Protein AF-A0A519V8E0-F1 (afdb_monomer_lite)

Sequence (213 aa):
MKLPAIKGFNEEAFNKYLKNTGLLMLGRVGSLAIKMFVSINAGLGLDQFIVKELHQNPTNRDKILGTAFLLKVMAGLACIPTIFIAWQIYPLSDISYQIIFILSFTGLFQSLTVVDAYFQSEVKSKYIMQVQIIGNLISAAVKFTLILTNSPLLYFVISYIFDIFLLSIGYFGIYQRKGRSIFNWGFDGKLAKKLLHYSWPLIISGIMVSVYM

Structure (mmCIF, N/CA/C/O backbone):
data_AF-A0A519V8E0-F1
#
_entry.id   AF-A0A519V8E0-F1
#
loop_
_atom_site.group_PDB
_atom_site.id
_atom_site.type_symbol
_atom_site.label_atom_id
_atom_site.label_alt_id
_atom_site.label_comp_id
_atom_site.label_asym_id
_atom_site.label_entity_id
_atom_site.label_seq_id
_atom_site.pdbx_PDB_ins_code
_atom_site.Cartn_x
_atom_site.Cartn_y
_atom_site.Cartn_z
_atom_site.occupancy
_atom_site.B_iso_or_equiv
_atom_site.auth_seq_id
_atom_site.auth_comp_id
_atom_site.auth_asym_id
_atom_site.auth_atom_id
_atom_site.pdbx_PDB_model_num
ATOM 1 N N . MET A 1 1 ? 46.899 7.917 -16.999 1.00 42.78 1 MET A N 1
ATOM 2 C CA . MET A 1 1 ? 48.072 7.241 -16.399 1.00 42.78 1 MET A CA 1
ATOM 3 C C . MET A 1 1 ? 48.095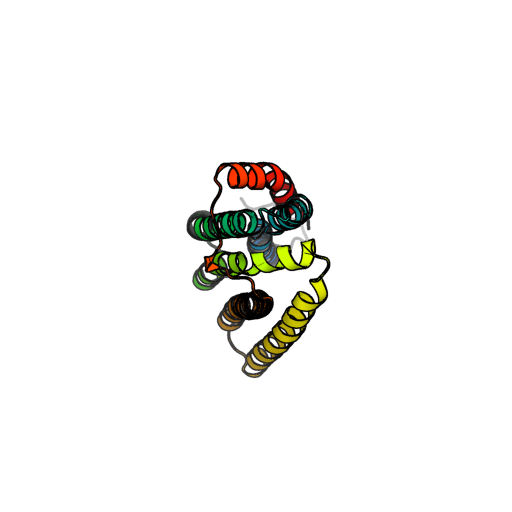 5.810 -16.911 1.00 42.78 1 MET A C 1
ATOM 5 O O . MET A 1 1 ? 47.152 5.085 -16.634 1.00 42.78 1 MET A O 1
ATOM 9 N N . LYS A 1 2 ? 49.091 5.437 -17.728 1.00 42.34 2 LYS A N 1
ATOM 10 C CA . LYS A 1 2 ? 49.249 4.064 -18.236 1.00 42.34 2 LYS A CA 1
ATOM 11 C C . LYS A 1 2 ? 49.768 3.190 -17.090 1.00 42.34 2 LYS A C 1
ATOM 13 O O . LYS A 1 2 ? 50.861 3.448 -16.594 1.00 42.34 2 LYS A O 1
ATOM 18 N N . LEU A 1 3 ? 48.967 2.227 -16.639 1.00 54.88 3 LEU A N 1
ATOM 19 C CA . LEU A 1 3 ? 49.411 1.212 -15.682 1.00 54.88 3 LEU A CA 1
ATOM 20 C C . LEU A 1 3 ? 50.526 0.374 -16.342 1.00 54.88 3 LEU A C 1
ATOM 22 O O . LEU A 1 3 ? 50.423 0.075 -17.534 1.00 54.88 3 LEU A O 1
ATOM 26 N N . PRO A 1 4 ? 51.617 0.047 -15.629 1.00 52.53 4 PRO A N 1
ATOM 27 C CA . PRO A 1 4 ? 52.747 -0.676 -16.206 1.00 52.53 4 PRO A CA 1
ATOM 28 C C . PRO A 1 4 ? 52.314 -2.069 -16.682 1.00 52.53 4 PRO A C 1
ATOM 30 O O . PRO A 1 4 ? 51.490 -2.725 -16.048 1.00 52.53 4 PRO A O 1
ATOM 33 N N . ALA A 1 5 ? 52.867 -2.504 -17.817 1.00 56.22 5 ALA A N 1
ATOM 34 C CA . ALA A 1 5 ? 52.504 -3.736 -18.511 1.00 56.22 5 ALA A CA 1
ATOM 35 C C . ALA A 1 5 ? 52.835 -4.986 -17.675 1.00 56.22 5 ALA A C 1
ATOM 37 O O . ALA A 1 5 ? 53.941 -5.524 -17.730 1.00 56.22 5 ALA A O 1
ATOM 38 N N . ILE A 1 6 ? 51.861 -5.463 -16.901 1.00 61.47 6 ILE A N 1
ATOM 39 C CA . ILE A 1 6 ? 51.927 -6.765 -16.238 1.00 61.47 6 ILE A CA 1
ATOM 40 C C . ILE A 1 6 ? 51.760 -7.833 -17.325 1.00 61.47 6 ILE A C 1
ATOM 42 O O . ILE A 1 6 ? 50.740 -7.893 -18.013 1.00 61.47 6 ILE A O 1
ATOM 46 N N . LYS A 1 7 ? 52.778 -8.678 -17.507 1.00 53.47 7 LYS A N 1
ATOM 47 C CA . LYS A 1 7 ? 52.780 -9.757 -18.503 1.00 53.47 7 LYS A CA 1
ATOM 48 C C . LYS A 1 7 ? 51.643 -10.741 -18.179 1.00 53.47 7 LYS A C 1
ATOM 50 O O . LYS A 1 7 ? 51.697 -11.419 -17.160 1.00 53.47 7 LYS A O 1
ATOM 55 N N . GLY A 1 8 ? 50.606 -10.778 -19.022 1.00 62.62 8 GLY A N 1
ATOM 56 C CA . GLY A 1 8 ? 49.384 -11.575 -18.817 1.00 62.62 8 GLY A CA 1
ATOM 57 C C . GLY A 1 8 ? 48.127 -10.766 -18.459 1.00 62.62 8 GLY A C 1
ATOM 58 O O . GLY A 1 8 ? 47.037 -11.331 -18.417 1.00 62.62 8 GLY A O 1
ATOM 59 N N . PHE A 1 9 ? 48.242 -9.451 -18.246 1.00 58.12 9 PHE A N 1
ATOM 60 C CA . PHE A 1 9 ? 47.090 -8.575 -18.047 1.00 58.12 9 PHE A CA 1
ATOM 61 C C . PHE A 1 9 ? 46.433 -8.254 -19.393 1.00 58.12 9 PHE A C 1
ATOM 63 O O . PHE A 1 9 ? 46.951 -7.466 -20.183 1.00 58.12 9 PHE A O 1
ATOM 70 N N . ASN A 1 10 ? 45.296 -8.896 -19.667 1.00 70.62 10 ASN A N 1
ATOM 71 C CA . ASN A 1 10 ? 44.487 -8.589 -20.839 1.00 70.62 10 ASN A CA 1
ATOM 72 C C . ASN A 1 10 ? 43.543 -7.420 -20.514 1.00 70.62 10 ASN A C 1
ATOM 74 O O . ASN A 1 10 ? 42.520 -7.590 -19.846 1.00 70.62 10 ASN A O 1
ATOM 78 N N . GLU A 1 11 ? 43.908 -6.231 -20.984 1.00 66.31 11 GLU A N 1
ATOM 79 C CA . GLU A 1 11 ? 43.184 -4.976 -20.760 1.00 66.31 11 GLU A CA 1
ATOM 80 C C . GLU A 1 11 ? 41.746 -5.027 -21.317 1.00 66.31 11 GLU A C 1
ATOM 82 O O . GLU A 1 11 ? 40.827 -4.472 -20.714 1.00 66.31 11 GLU A O 1
ATOM 87 N N . GLU A 1 12 ? 41.502 -5.787 -22.394 1.00 68.62 12 GLU A N 1
ATOM 88 C CA . GLU A 1 12 ? 40.150 -6.045 -22.910 1.00 68.62 12 GLU A CA 1
ATOM 89 C C . GLU A 1 12 ? 39.331 -6.937 -21.977 1.00 68.62 12 GLU A C 1
ATOM 91 O O . GLU A 1 12 ? 38.145 -6.684 -21.772 1.00 68.62 12 GLU A O 1
ATOM 96 N N . ALA A 1 13 ? 39.943 -7.963 -21.379 1.00 64.38 13 ALA A N 1
ATOM 97 C CA . ALA A 1 13 ? 39.265 -8.823 -20.411 1.00 64.38 13 ALA A CA 1
ATOM 98 C C . ALA A 1 13 ? 38.940 -8.054 -19.125 1.00 64.38 13 ALA A C 1
ATOM 100 O O . ALA A 1 13 ? 37.847 -8.214 -18.588 1.00 64.38 13 ALA A O 1
ATOM 101 N N . PHE A 1 14 ? 39.836 -7.172 -18.674 1.00 66.94 14 PHE A N 1
ATOM 102 C CA . PHE A 1 14 ? 39.604 -6.285 -17.536 1.00 66.94 14 PHE A CA 1
ATOM 103 C C . PHE A 1 14 ? 38.501 -5.260 -17.821 1.00 66.94 14 PHE A C 1
ATOM 105 O O . PHE A 1 14 ? 37.598 -5.104 -17.005 1.00 66.94 14 PHE A O 1
ATOM 112 N N . ASN A 1 15 ? 38.494 -4.632 -19.000 1.00 66.44 15 ASN A N 1
ATOM 113 C CA . ASN A 1 15 ? 37.419 -3.726 -19.408 1.00 66.44 15 ASN A CA 1
ATOM 114 C C . ASN A 1 15 ? 36.084 -4.456 -19.606 1.00 66.44 15 ASN A C 1
ATOM 116 O O . ASN A 1 15 ? 35.043 -3.939 -19.212 1.00 66.44 15 ASN A O 1
ATOM 120 N N . LYS A 1 16 ? 36.084 -5.679 -20.148 1.00 65.81 16 LYS A N 1
ATOM 121 C CA . LYS A 1 16 ? 34.891 -6.535 -20.251 1.00 65.81 16 LYS A CA 1
ATOM 122 C C . LYS A 1 16 ? 34.392 -6.968 -18.872 1.00 65.81 16 LYS A C 1
ATOM 124 O O . LYS A 1 16 ? 33.185 -6.986 -18.647 1.00 65.81 16 LYS A O 1
ATOM 129 N N . TYR A 1 17 ? 35.301 -7.256 -17.942 1.00 58.91 17 TYR A N 1
ATOM 130 C CA . TYR A 1 17 ? 34.979 -7.567 -16.553 1.00 58.91 17 TYR A CA 1
ATOM 131 C C . TYR A 1 17 ? 34.435 -6.339 -15.821 1.00 58.91 17 TYR A C 1
ATOM 133 O O . TYR A 1 17 ? 33.403 -6.457 -15.178 1.00 58.91 17 TYR A O 1
ATOM 141 N N . LEU A 1 18 ? 35.031 -5.153 -15.971 1.00 61.97 18 LEU A N 1
ATOM 142 C CA . LEU A 1 18 ? 34.515 -3.895 -15.420 1.00 61.97 18 LEU A CA 1
ATOM 143 C C . LEU A 1 18 ? 33.174 -3.496 -16.039 1.00 61.97 18 LEU A C 1
ATOM 145 O O . LEU A 1 18 ? 32.303 -3.024 -15.321 1.00 61.97 18 LEU A O 1
ATOM 149 N N . LYS A 1 19 ? 32.967 -3.729 -17.337 1.00 60.78 19 LYS A N 1
ATOM 150 C CA . LYS A 1 19 ? 31.701 -3.456 -18.027 1.00 60.78 19 LYS A CA 1
ATOM 151 C C . LYS A 1 19 ? 30.594 -4.408 -17.572 1.00 60.78 19 LYS A C 1
ATOM 153 O O . LYS A 1 19 ? 29.510 -3.951 -17.235 1.00 60.78 19 LYS A O 1
ATOM 158 N N . ASN A 1 20 ? 30.872 -5.710 -17.479 1.00 58.81 20 ASN A N 1
ATOM 159 C CA . ASN A 1 20 ? 29.906 -6.698 -16.985 1.00 58.81 20 ASN A CA 1
ATOM 160 C C . ASN A 1 20 ? 29.680 -6.592 -15.471 1.00 58.81 20 ASN A C 1
ATOM 162 O O . ASN A 1 20 ? 28.559 -6.773 -15.013 1.00 58.81 20 ASN A O 1
ATOM 166 N N . THR A 1 21 ? 30.714 -6.263 -14.694 1.00 53.53 21 THR A N 1
ATOM 167 C CA . THR A 1 21 ? 30.612 -6.007 -13.248 1.00 53.53 21 THR A CA 1
ATOM 168 C C . THR A 1 21 ? 29.906 -4.682 -12.985 1.00 53.53 21 THR A C 1
ATOM 170 O O . THR A 1 21 ? 29.121 -4.603 -12.053 1.00 53.53 21 THR A O 1
ATOM 173 N N . GLY A 1 22 ? 30.104 -3.668 -13.829 1.00 52.91 22 GLY A N 1
ATOM 174 C CA . GLY A 1 22 ? 29.366 -2.405 -13.821 1.00 52.91 22 GLY A CA 1
ATOM 175 C C . GLY A 1 22 ? 27.892 -2.596 -14.173 1.00 52.91 22 GLY A C 1
ATOM 176 O O . GLY A 1 22 ? 27.039 -2.041 -13.496 1.00 52.91 22 GLY A O 1
ATOM 177 N N . LEU A 1 23 ? 27.579 -3.465 -15.140 1.00 50.50 23 LEU A N 1
ATOM 178 C CA . LEU A 1 23 ? 26.211 -3.879 -15.470 1.00 50.50 23 LEU A CA 1
ATOM 179 C C . LEU A 1 23 ? 25.571 -4.717 -14.343 1.00 50.50 23 LEU A C 1
ATOM 181 O O . LEU A 1 23 ? 24.398 -4.549 -14.033 1.00 50.50 23 LEU A O 1
ATOM 185 N N . LEU A 1 24 ? 26.344 -5.577 -13.669 1.00 43.97 24 LEU A N 1
ATOM 186 C CA . LEU A 1 24 ? 25.931 -6.298 -12.455 1.00 43.97 24 LEU A CA 1
ATOM 187 C C . LEU A 1 24 ? 25.718 -5.349 -11.269 1.00 43.97 24 LEU A C 1
ATOM 189 O O . LEU A 1 24 ? 24.785 -5.542 -10.498 1.00 43.97 24 LEU A O 1
ATOM 193 N N . MET A 1 25 ? 26.555 -4.323 -11.121 1.00 48.31 25 MET A N 1
ATOM 194 C CA . MET A 1 25 ? 26.400 -3.252 -10.136 1.00 48.31 25 MET A CA 1
ATOM 195 C C . MET A 1 25 ? 25.182 -2.387 -10.471 1.00 48.31 25 MET A C 1
ATOM 197 O O . MET A 1 25 ? 24.446 -2.051 -9.562 1.00 48.31 25 MET A O 1
ATOM 201 N N . LEU A 1 26 ? 24.896 -2.097 -11.742 1.00 48.78 26 LEU A N 1
ATOM 202 C CA . LEU A 1 26 ? 23.687 -1.398 -12.197 1.00 48.78 26 LEU A CA 1
ATOM 203 C C . LEU A 1 26 ? 22.426 -2.244 -12.008 1.00 48.78 26 LEU A C 1
ATOM 205 O O . LEU A 1 26 ? 21.417 -1.726 -11.549 1.00 48.78 26 LEU A O 1
ATOM 209 N N . GLY A 1 27 ? 22.490 -3.554 -12.249 1.00 49.81 27 GLY A N 1
ATOM 210 C CA . GLY A 1 27 ? 21.433 -4.498 -11.883 1.00 49.81 27 GLY A CA 1
ATOM 211 C C . GLY A 1 27 ? 21.228 -4.569 -10.367 1.00 49.81 27 GLY A C 1
ATOM 212 O O . GLY A 1 27 ? 20.093 -4.595 -9.899 1.00 49.81 27 GLY A O 1
ATOM 213 N N . ARG A 1 28 ? 22.310 -4.503 -9.579 1.00 43.84 28 ARG A N 1
ATOM 214 C CA . ARG A 1 28 ? 22.262 -4.390 -8.112 1.00 43.84 28 ARG A CA 1
ATOM 215 C C . ARG A 1 28 ? 21.729 -3.036 -7.653 1.00 43.84 28 ARG A C 1
ATOM 217 O O . ARG A 1 28 ? 20.958 -3.021 -6.708 1.00 43.84 28 ARG A O 1
ATOM 224 N N . VAL A 1 29 ? 22.045 -1.930 -8.322 1.00 48.06 29 VAL A N 1
ATOM 225 C CA . VAL A 1 29 ? 21.556 -0.576 -8.011 1.00 48.06 29 VAL A CA 1
ATOM 226 C C . VAL A 1 29 ? 20.100 -0.402 -8.443 1.00 48.06 29 VAL A C 1
ATOM 228 O O . VAL A 1 29 ? 19.319 0.173 -7.700 1.00 48.06 29 VAL A O 1
ATOM 231 N N . GLY A 1 30 ? 19.686 -0.977 -9.570 1.00 48.62 30 GLY A N 1
ATOM 232 C CA . GLY A 1 30 ? 18.282 -1.106 -9.962 1.00 48.62 30 GLY A CA 1
ATOM 233 C C . GLY A 1 30 ? 17.514 -1.985 -8.976 1.00 48.62 30 GLY A C 1
ATOM 234 O O . GLY A 1 30 ? 16.421 -1.620 -8.551 1.00 48.62 30 GLY A O 1
ATOM 235 N N . SER A 1 31 ? 18.124 -3.081 -8.507 1.00 49.25 31 SER A N 1
ATOM 236 C CA . SER A 1 31 ? 17.575 -3.872 -7.404 1.00 49.25 31 SER A CA 1
ATOM 237 C C . SER A 1 31 ? 17.554 -3.089 -6.093 1.00 49.25 31 SER A C 1
ATOM 239 O O . SER A 1 31 ? 16.593 -3.232 -5.365 1.00 49.25 31 SER A O 1
ATOM 241 N N . LEU A 1 32 ? 18.525 -2.214 -5.806 1.00 46.47 32 LEU A N 1
ATOM 242 C CA . LEU A 1 32 ? 18.547 -1.343 -4.626 1.00 46.47 32 LEU A CA 1
ATOM 243 C C . LEU A 1 32 ? 17.518 -0.224 -4.734 1.00 46.47 32 LEU A C 1
ATOM 245 O O . LEU A 1 32 ? 16.933 0.118 -3.726 1.00 46.47 32 LEU A O 1
ATOM 249 N N . ALA A 1 33 ? 17.242 0.314 -5.920 1.00 50.62 33 ALA A N 1
ATOM 250 C CA . ALA A 1 33 ? 16.183 1.292 -6.136 1.00 50.62 33 ALA A CA 1
ATOM 251 C C . ALA A 1 33 ? 14.812 0.634 -5.954 1.00 50.62 33 ALA A C 1
ATOM 253 O O . ALA A 1 33 ? 13.969 1.180 -5.255 1.00 50.62 33 ALA A O 1
ATOM 254 N N . ILE A 1 34 ? 14.619 -0.580 -6.482 1.00 51.88 34 ILE A N 1
ATOM 255 C CA . ILE A 1 34 ? 13.417 -1.393 -6.251 1.00 51.88 34 ILE A CA 1
ATOM 256 C C . ILE A 1 34 ? 13.317 -1.818 -4.776 1.00 51.88 34 ILE A C 1
ATOM 258 O O . ILE A 1 34 ? 12.241 -1.729 -4.203 1.00 51.88 34 ILE A O 1
ATOM 262 N N . LYS A 1 35 ? 14.414 -2.224 -4.125 1.00 48.84 35 LYS A N 1
ATOM 263 C CA . LYS A 1 35 ? 14.470 -2.618 -2.704 1.00 48.84 35 LYS A CA 1
ATOM 264 C C . LYS A 1 35 ? 14.270 -1.420 -1.775 1.00 48.84 35 LYS A C 1
ATOM 266 O O . LYS A 1 35 ? 13.522 -1.527 -0.814 1.00 48.84 35 LYS A O 1
ATOM 271 N N . MET A 1 36 ? 14.853 -0.262 -2.080 1.00 50.19 36 MET A N 1
ATOM 272 C CA . MET A 1 36 ? 14.588 1.006 -1.398 1.00 50.19 36 MET A CA 1
ATOM 273 C C . MET A 1 36 ? 13.130 1.386 -1.578 1.00 50.19 36 MET A C 1
ATOM 275 O O . MET A 1 36 ? 12.484 1.741 -0.604 1.00 50.19 36 MET A O 1
ATOM 279 N N . PHE A 1 37 ? 12.579 1.217 -2.776 1.00 53.31 37 PHE A N 1
ATOM 280 C CA . PHE A 1 37 ? 11.174 1.456 -3.055 1.00 53.31 37 PHE A CA 1
ATOM 281 C C . PHE A 1 37 ? 10.250 0.474 -2.306 1.00 53.31 37 PHE A C 1
ATOM 283 O O . PHE A 1 37 ? 9.250 0.904 -1.743 1.00 53.31 37 PHE A O 1
ATOM 290 N N . VAL A 1 38 ? 10.609 -0.808 -2.179 1.00 50.81 38 VAL A N 1
ATOM 291 C CA . VAL A 1 38 ? 9.927 -1.804 -1.324 1.00 50.81 38 VAL A CA 1
ATOM 292 C C . VAL A 1 38 ? 10.055 -1.450 0.166 1.00 50.81 38 VAL A C 1
ATOM 294 O O . VAL A 1 38 ? 9.089 -1.589 0.909 1.00 50.81 38 VAL A O 1
ATOM 297 N N . SER A 1 39 ? 11.203 -0.924 0.603 1.00 45.69 39 SER A N 1
ATOM 298 C CA . SER A 1 39 ? 11.446 -0.513 1.993 1.00 45.69 39 SER A CA 1
ATOM 299 C C . SER A 1 39 ? 10.846 0.852 2.354 1.00 45.69 39 SER A C 1
ATOM 301 O O . SER A 1 39 ? 10.577 1.114 3.516 1.00 45.69 39 SER A O 1
ATOM 303 N N . ILE A 1 40 ? 10.603 1.728 1.377 1.00 49.09 40 ILE A N 1
ATOM 304 C CA . ILE A 1 40 ? 9.881 2.996 1.554 1.00 49.09 40 ILE A CA 1
ATOM 305 C C . ILE A 1 40 ? 8.370 2.733 1.493 1.00 49.09 40 ILE A C 1
ATOM 307 O O . ILE A 1 40 ? 7.615 3.300 2.279 1.00 49.09 40 ILE A O 1
ATOM 311 N N . ASN A 1 41 ? 7.938 1.746 0.697 1.00 50.47 41 ASN A N 1
ATOM 312 C CA . ASN A 1 41 ? 6.652 1.058 0.853 1.00 50.47 41 ASN A CA 1
ATOM 313 C C . ASN A 1 41 ? 6.606 0.170 2.120 1.00 50.47 41 ASN A C 1
ATOM 315 O O . ASN A 1 41 ? 5.805 -0.766 2.179 1.00 50.47 41 ASN A O 1
ATOM 319 N N . ALA A 1 42 ? 7.409 0.467 3.158 1.00 47.62 42 ALA A N 1
ATOM 320 C CA . ALA A 1 42 ? 7.296 -0.088 4.506 1.00 47.62 42 ALA A CA 1
ATOM 321 C C . ALA A 1 42 ? 6.002 0.364 5.202 1.00 47.62 42 ALA A C 1
ATOM 323 O O . ALA A 1 42 ? 5.995 0.914 6.305 1.00 47.62 42 ALA A O 1
ATOM 324 N N . GLY A 1 43 ? 4.880 -0.040 4.613 1.00 53.03 43 GLY A N 1
ATOM 325 C CA . GLY A 1 43 ? 3.737 -0.493 5.378 1.00 53.03 43 GLY A CA 1
ATOM 326 C C . GLY A 1 43 ? 4.146 -1.514 6.442 1.00 53.03 43 GLY A C 1
ATOM 327 O O . GLY A 1 43 ? 3.508 -1.553 7.468 1.00 53.03 43 GLY A O 1
ATOM 328 N N . LEU A 1 44 ? 5.265 -2.240 6.324 1.00 50.34 44 LEU A N 1
ATOM 329 C CA . LEU A 1 44 ? 5.697 -3.225 7.329 1.00 50.34 44 LEU A CA 1
ATOM 330 C C . LEU A 1 44 ? 5.787 -2.688 8.772 1.00 50.34 44 LEU A C 1
ATOM 332 O O . LEU A 1 44 ? 5.359 -3.379 9.694 1.00 50.34 44 LEU A O 1
ATOM 336 N N . GLY A 1 45 ? 6.293 -1.468 8.983 1.00 60.09 45 GLY A N 1
ATOM 337 C CA . GLY A 1 45 ? 6.356 -0.884 10.329 1.00 60.09 45 GLY A CA 1
ATOM 338 C C . GLY A 1 45 ? 5.005 -0.365 10.815 1.00 60.09 45 GLY A C 1
ATOM 339 O O . GLY A 1 45 ? 4.614 -0.594 11.959 1.00 60.09 45 GLY A O 1
ATOM 340 N N . LEU A 1 46 ? 4.276 0.301 9.919 1.00 75.56 46 LEU A N 1
ATOM 341 C CA . LEU A 1 46 ? 2.993 0.914 10.236 1.00 75.56 46 LEU A CA 1
ATOM 342 C C . LEU A 1 46 ? 1.876 -0.131 10.369 1.00 75.56 46 LEU A C 1
ATOM 344 O O . LEU A 1 46 ? 1.084 -0.043 11.293 1.00 75.56 46 LEU A O 1
ATOM 348 N N . ASP A 1 47 ? 1.834 -1.145 9.511 1.00 81.12 47 ASP A N 1
ATOM 349 C CA . ASP A 1 47 ? 0.808 -2.189 9.456 1.00 81.12 47 ASP A CA 1
ATOM 350 C C . ASP A 1 47 ? 0.834 -3.073 10.692 1.00 81.12 47 ASP A C 1
ATOM 352 O O . ASP A 1 47 ? -0.208 -3.259 11.314 1.00 81.12 47 ASP A O 1
ATOM 356 N N . GLN A 1 48 ? 2.007 -3.538 11.132 1.00 82.50 48 GLN A N 1
ATOM 357 C CA . GLN A 1 48 ? 2.105 -4.297 12.384 1.00 82.50 48 GLN A CA 1
ATOM 358 C C . GLN A 1 48 ? 1.636 -3.468 13.584 1.00 82.50 48 GLN A C 1
ATOM 360 O O . GLN A 1 48 ? 0.952 -3.979 14.476 1.00 82.50 48 GLN A O 1
ATOM 365 N N . PHE A 1 49 ? 1.965 -2.174 13.598 1.00 87.50 49 PHE A N 1
ATOM 366 C CA . PHE A 1 49 ? 1.529 -1.289 14.666 1.00 87.50 49 PHE A CA 1
ATOM 367 C C . PHE A 1 49 ? 0.027 -0.974 14.588 1.00 87.50 49 PHE A C 1
ATOM 369 O O . PHE A 1 49 ? -0.636 -0.969 15.621 1.00 87.50 49 PHE A O 1
ATOM 376 N N . ILE A 1 50 ? -0.541 -0.801 13.389 1.00 90.75 50 ILE A N 1
ATOM 377 C CA . ILE A 1 50 ? -1.988 -0.651 13.177 1.00 90.75 50 ILE A CA 1
ATOM 378 C C . ILE A 1 50 ? -2.720 -1.902 13.663 1.00 90.75 50 ILE A C 1
ATOM 380 O O . ILE A 1 50 ? -3.689 -1.770 14.402 1.00 90.75 50 ILE A O 1
ATOM 384 N N . VAL A 1 51 ? -2.255 -3.104 13.302 1.00 91.50 51 VAL A N 1
ATOM 385 C CA . VAL A 1 51 ? -2.844 -4.375 13.760 1.00 91.50 51 VAL A CA 1
ATOM 386 C C . VAL A 1 51 ? -2.871 -4.427 15.286 1.00 91.50 51 VAL A C 1
ATOM 388 O O . VAL A 1 51 ? -3.908 -4.727 15.882 1.00 91.50 51 VAL A O 1
ATOM 391 N N . LYS A 1 52 ? -1.750 -4.080 15.927 1.00 90.06 52 LYS A N 1
ATOM 392 C CA . LYS A 1 52 ? -1.640 -4.029 17.387 1.00 90.06 52 LYS A CA 1
ATOM 393 C C . LYS A 1 52 ? -2.588 -2.996 18.001 1.00 90.06 52 LYS A C 1
ATOM 395 O O . LYS A 1 52 ? -3.284 -3.312 18.961 1.00 90.06 52 LYS A O 1
ATOM 400 N N . GLU A 1 53 ? -2.633 -1.782 17.460 1.00 91.94 53 GLU A N 1
ATOM 401 C CA . GLU A 1 53 ? -3.478 -0.697 17.968 1.00 91.94 53 GLU A CA 1
ATOM 402 C C . GLU A 1 53 ? -4.971 -1.014 17.793 1.00 91.94 53 GLU A C 1
ATOM 404 O O . GLU A 1 53 ? -5.761 -0.751 18.695 1.00 91.94 53 GLU A O 1
ATOM 409 N N . LEU A 1 54 ? -5.358 -1.635 16.674 1.00 93.19 54 LEU A N 1
ATOM 410 C CA . LEU A 1 54 ? -6.723 -2.101 16.422 1.00 93.19 54 LEU A CA 1
ATOM 411 C C . LEU A 1 54 ? -7.144 -3.207 17.389 1.00 93.19 54 LEU A C 1
ATOM 413 O O . LEU A 1 54 ? -8.286 -3.210 17.844 1.00 93.19 54 LEU A O 1
ATOM 417 N N . HIS A 1 55 ? -6.226 -4.117 17.724 1.00 92.12 55 HIS A N 1
ATOM 418 C CA . HIS A 1 55 ? -6.476 -5.165 18.709 1.00 92.12 55 HIS A CA 1
ATOM 419 C C . HIS A 1 55 ? -6.621 -4.597 20.131 1.00 92.12 55 HIS A C 1
ATOM 421 O O . HIS A 1 55 ? -7.487 -5.029 20.885 1.00 92.12 55 HIS A O 1
ATOM 427 N N . GLN A 1 56 ? -5.801 -3.604 20.495 1.00 91.38 56 GLN A N 1
ATOM 428 C CA . GLN A 1 56 ? -5.835 -2.970 21.817 1.00 91.38 56 GLN A CA 1
ATOM 429 C C . GLN A 1 56 ? -7.025 -2.015 21.999 1.00 91.38 56 GLN A C 1
ATOM 431 O O . GLN A 1 56 ? -7.581 -1.937 23.090 1.00 91.38 56 GLN A O 1
ATOM 436 N N . ASN A 1 57 ? -7.418 -1.293 20.945 1.00 91.69 57 ASN A N 1
ATOM 437 C CA . ASN A 1 57 ? -8.434 -0.239 20.990 1.00 91.69 57 ASN A CA 1
ATOM 438 C C . ASN A 1 57 ? -9.514 -0.434 19.903 1.00 91.69 57 ASN A C 1
ATOM 440 O O . ASN A 1 57 ? -9.653 0.410 19.008 1.00 91.69 57 ASN A O 1
ATOM 444 N N . PRO A 1 58 ? -10.334 -1.501 19.980 1.00 88.88 58 PRO A N 1
ATOM 445 C CA . PRO A 1 58 ? -11.304 -1.837 18.934 1.00 88.88 58 PRO A CA 1
ATOM 446 C C . PRO A 1 58 ? -12.409 -0.781 18.757 1.00 88.88 58 PRO A C 1
ATOM 448 O O . PRO A 1 58 ? -12.950 -0.622 17.662 1.00 88.88 58 PRO A O 1
ATOM 451 N N . THR A 1 59 ? -12.728 -0.014 19.806 1.00 89.62 59 THR A N 1
ATOM 452 C CA . THR A 1 59 ? -13.715 1.082 19.765 1.00 89.62 59 THR A CA 1
ATOM 453 C C . THR A 1 59 ? -13.268 2.256 18.893 1.00 89.62 59 THR A C 1
ATOM 455 O O . THR A 1 59 ? -14.104 2.919 18.287 1.00 89.62 59 THR A O 1
ATOM 458 N N . ASN A 1 60 ? -11.957 2.482 18.763 1.00 91.62 60 ASN A N 1
ATOM 459 C CA . ASN A 1 60 ? -11.382 3.579 17.980 1.00 91.62 60 ASN A CA 1
ATOM 460 C C . ASN A 1 60 ? -11.017 3.176 16.542 1.00 91.62 60 ASN A C 1
ATOM 462 O O . ASN A 1 60 ? -10.351 3.947 15.848 1.00 91.62 60 ASN A O 1
ATOM 466 N N . ARG A 1 61 ? -11.457 2.001 16.068 1.00 92.25 61 ARG A N 1
ATOM 467 C CA . ARG A 1 61 ? -11.109 1.439 14.750 1.00 92.25 61 ARG A CA 1
ATOM 468 C C . ARG A 1 61 ? -11.181 2.453 13.612 1.00 92.25 61 ARG A C 1
ATOM 470 O O . ARG A 1 61 ? -10.235 2.555 12.841 1.00 92.25 61 ARG A O 1
ATOM 477 N N . ASP A 1 62 ? -12.290 3.178 13.488 1.00 92.25 62 ASP A N 1
ATOM 478 C CA . ASP A 1 62 ? -12.520 4.054 12.331 1.00 92.25 62 ASP A CA 1
ATOM 479 C C . ASP A 1 62 ? -11.572 5.265 12.336 1.00 92.25 62 ASP A C 1
ATOM 481 O O . ASP A 1 62 ? -11.149 5.729 11.277 1.00 92.25 62 ASP A O 1
ATOM 485 N N . LYS A 1 63 ? -11.148 5.719 13.525 1.00 93.88 63 LYS A N 1
ATOM 486 C CA . LYS A 1 63 ? -10.082 6.720 13.669 1.00 93.88 63 LYS A CA 1
ATOM 487 C C . LYS A 1 63 ? -8.706 6.133 13.373 1.00 93.88 63 LYS A C 1
ATOM 489 O O . LYS A 1 63 ? -7.886 6.798 12.748 1.00 93.88 63 LYS A O 1
ATOM 494 N N . ILE A 1 64 ? -8.446 4.897 13.803 1.00 93.75 64 ILE A N 1
ATOM 495 C CA . ILE A 1 64 ? -7.169 4.214 13.559 1.00 93.75 64 ILE A CA 1
ATOM 496 C C . ILE A 1 64 ? -6.962 3.987 12.061 1.00 93.75 64 ILE A C 1
ATOM 498 O O . ILE A 1 64 ? -5.940 4.405 11.524 1.00 93.75 64 ILE A O 1
ATOM 502 N N . LEU A 1 65 ? -7.948 3.399 11.380 1.00 93.06 65 LEU A N 1
ATOM 503 C CA . LEU A 1 65 ? -7.901 3.138 9.941 1.00 93.06 65 LEU A CA 1
ATOM 504 C C . LEU A 1 65 ? -7.853 4.431 9.125 1.00 93.06 65 LEU A C 1
ATOM 506 O O . LEU A 1 65 ? -7.019 4.535 8.232 1.00 93.06 65 LEU A O 1
ATOM 510 N N . GLY A 1 66 ? -8.672 5.434 9.461 1.00 93.06 66 GLY A N 1
ATOM 511 C CA . GLY A 1 66 ? -8.660 6.728 8.771 1.00 93.06 66 GLY A CA 1
ATOM 512 C C . GLY A 1 66 ? -7.333 7.469 8.907 1.00 93.06 66 GLY A C 1
ATOM 513 O O . GLY A 1 66 ? -6.780 7.968 7.927 1.00 93.06 66 GLY A O 1
ATOM 514 N N . THR A 1 67 ? -6.769 7.481 10.114 1.00 92.69 67 THR A N 1
ATOM 515 C CA . THR A 1 67 ? -5.465 8.105 10.368 1.00 92.69 67 THR A CA 1
ATOM 516 C C . THR A 1 67 ? -4.336 7.352 9.672 1.00 92.69 67 THR A C 1
ATOM 518 O O . THR A 1 67 ? -3.487 7.970 9.033 1.00 92.69 67 THR A O 1
ATOM 521 N N . ALA A 1 68 ? -4.334 6.021 9.752 1.00 91.25 68 ALA A N 1
ATOM 522 C CA . ALA A 1 68 ? -3.373 5.170 9.063 1.00 91.25 68 ALA A CA 1
ATOM 523 C C . ALA A 1 68 ? -3.426 5.344 7.542 1.00 91.25 68 ALA A C 1
ATOM 525 O O . ALA A 1 68 ? -2.385 5.466 6.900 1.00 91.25 68 ALA A O 1
ATOM 526 N N . PHE A 1 69 ? -4.633 5.394 6.980 1.00 92.12 69 PHE A N 1
ATOM 527 C CA . PHE A 1 69 ? -4.858 5.638 5.563 1.00 92.12 69 PHE A CA 1
ATOM 528 C C . PHE A 1 69 ? -4.234 6.964 5.129 1.00 92.12 69 PHE A C 1
ATOM 530 O O . PHE A 1 69 ? -3.413 6.982 4.216 1.00 92.12 69 PHE A O 1
ATOM 537 N N . LEU A 1 70 ? -4.545 8.058 5.833 1.00 91.19 70 LEU A N 1
ATOM 538 C CA . LEU A 1 70 ? -3.990 9.377 5.526 1.00 91.19 70 LEU A CA 1
ATOM 539 C C . LEU A 1 70 ? -2.467 9.416 5.665 1.00 91.19 70 LEU A C 1
ATOM 541 O O . LEU A 1 70 ? -1.797 9.981 4.804 1.00 91.19 70 LEU A O 1
ATOM 545 N N . LEU A 1 71 ? -1.900 8.776 6.691 1.00 89.19 71 LEU A N 1
ATOM 546 C CA . LEU A 1 71 ? -0.447 8.655 6.829 1.00 89.19 71 LEU A CA 1
ATOM 547 C C . LEU A 1 71 ? 0.182 7.917 5.641 1.00 89.19 71 LEU A C 1
ATOM 549 O O . LEU A 1 71 ? 1.190 8.380 5.107 1.00 89.19 71 LEU A O 1
ATOM 553 N N . LYS A 1 72 ? -0.419 6.807 5.195 1.00 87.81 72 LYS A N 1
ATOM 554 C CA . LYS A 1 72 ? 0.056 6.057 4.025 1.00 87.81 72 LYS A CA 1
ATOM 555 C C . LYS A 1 72 ? -0.075 6.860 2.729 1.00 87.81 72 LYS A C 1
ATOM 557 O O . LYS A 1 72 ? 0.844 6.836 1.918 1.00 87.81 72 LYS A O 1
ATOM 562 N N . VAL A 1 73 ? -1.171 7.598 2.543 1.00 89.31 73 VAL A N 1
ATOM 563 C CA . VAL A 1 73 ? -1.369 8.485 1.382 1.00 89.31 73 VAL A CA 1
ATOM 564 C C . VAL A 1 73 ? -0.306 9.581 1.355 1.00 89.31 73 VAL A C 1
ATOM 566 O O . VAL A 1 73 ? 0.329 9.783 0.324 1.00 89.31 73 VAL A O 1
ATOM 569 N N . MET A 1 74 ? -0.065 10.248 2.487 1.00 88.62 74 MET A N 1
ATOM 570 C CA . MET A 1 74 ? 0.966 11.284 2.602 1.00 88.62 74 MET A CA 1
ATOM 571 C C . MET A 1 74 ? 2.365 10.724 2.334 1.00 88.62 74 MET A C 1
ATOM 573 O O . MET A 1 74 ? 3.149 11.362 1.635 1.00 88.62 74 MET A O 1
ATOM 577 N N . ALA A 1 75 ? 2.667 9.520 2.829 1.00 83.31 75 ALA A N 1
ATOM 578 C CA . ALA A 1 75 ? 3.924 8.837 2.538 1.00 83.31 75 ALA A CA 1
ATOM 579 C C . ALA A 1 75 ? 4.066 8.516 1.040 1.00 83.31 75 ALA A C 1
ATOM 581 O O . ALA A 1 75 ? 5.102 8.812 0.449 1.00 83.31 75 ALA A O 1
ATOM 582 N N . GLY A 1 76 ? 3.017 7.985 0.402 1.00 83.38 76 GLY A N 1
ATOM 583 C CA . GLY A 1 76 ? 3.000 7.714 -1.038 1.00 83.38 76 GLY A CA 1
ATOM 584 C C . GLY A 1 76 ? 3.175 8.979 -1.884 1.00 83.38 76 GLY A C 1
ATOM 585 O O . GLY A 1 76 ? 3.964 8.985 -2.824 1.00 83.38 76 GLY A O 1
ATOM 586 N N . LEU A 1 77 ? 2.510 10.078 -1.513 1.00 86.69 77 LEU A N 1
ATOM 587 C CA . LEU A 1 77 ? 2.654 11.385 -2.168 1.00 86.69 77 LEU A CA 1
ATOM 588 C C . LEU A 1 77 ? 4.071 11.941 -2.013 1.00 86.69 77 LEU A C 1
ATOM 590 O O . LEU A 1 77 ? 4.623 12.459 -2.979 1.00 86.69 77 LEU A O 1
ATOM 594 N N . ALA A 1 78 ? 4.673 11.803 -0.828 1.00 84.00 78 ALA A N 1
ATOM 595 C CA . ALA A 1 78 ? 6.042 12.238 -0.570 1.00 84.00 78 ALA A CA 1
ATOM 596 C C . ALA A 1 78 ? 7.083 11.439 -1.375 1.00 84.00 78 ALA A C 1
ATOM 598 O O . ALA A 1 78 ? 8.129 11.984 -1.713 1.00 84.00 78 ALA A O 1
ATOM 599 N N . CYS A 1 79 ? 6.794 10.186 -1.750 1.00 77.50 79 CYS A N 1
ATOM 600 C CA . CYS A 1 79 ? 7.711 9.367 -2.550 1.00 77.50 79 CYS A CA 1
ATOM 601 C C . CYS A 1 79 ? 7.950 9.928 -3.958 1.00 77.50 79 CYS A C 1
ATOM 603 O O . CYS A 1 79 ? 9.063 9.829 -4.473 1.00 77.50 79 CYS A O 1
ATOM 605 N N . ILE A 1 80 ? 6.929 10.520 -4.582 1.00 82.50 80 ILE A N 1
ATOM 606 C CA . ILE A 1 80 ? 6.996 11.018 -5.965 1.00 82.50 80 ILE A CA 1
ATOM 607 C C . ILE A 1 80 ? 8.099 12.085 -6.140 1.00 82.50 80 ILE A C 1
ATOM 609 O O . ILE A 1 80 ? 8.993 11.877 -6.969 1.00 82.50 80 ILE A O 1
ATOM 613 N N . PRO A 1 81 ? 8.119 13.200 -5.375 1.00 83.31 81 PRO A N 1
ATOM 614 C CA . PRO A 1 81 ? 9.176 14.200 -5.499 1.00 83.31 81 PRO A CA 1
ATOM 615 C C . PRO A 1 81 ? 10.544 13.666 -5.059 1.00 83.31 81 PRO A C 1
ATOM 617 O O . PRO A 1 81 ? 11.550 14.022 -5.668 1.00 83.31 81 PRO A O 1
ATOM 620 N N . THR A 1 82 ? 10.610 12.778 -4.060 1.00 75.06 82 THR A N 1
ATOM 621 C CA . THR A 1 82 ? 11.881 12.167 -3.635 1.00 75.06 82 THR A CA 1
ATOM 622 C C . THR A 1 82 ? 12.528 11.373 -4.767 1.00 75.06 82 THR A C 1
ATOM 624 O O . THR A 1 82 ? 13.732 11.485 -4.986 1.00 75.06 82 THR A O 1
ATOM 627 N N . ILE A 1 83 ? 11.736 10.618 -5.528 1.00 74.62 83 ILE A N 1
ATOM 628 C CA . ILE A 1 83 ? 12.217 9.842 -6.675 1.00 74.62 83 ILE A CA 1
ATOM 62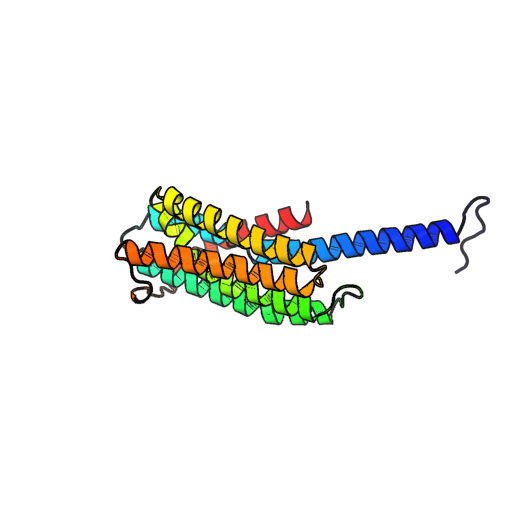9 C C . ILE A 1 83 ? 12.664 10.750 -7.817 1.00 74.62 83 ILE A C 1
ATOM 631 O O . ILE A 1 83 ? 13.685 10.483 -8.449 1.00 74.62 83 ILE A O 1
ATOM 635 N N . PHE A 1 84 ? 11.938 11.842 -8.063 1.00 78.19 84 PHE A N 1
ATOM 636 C CA . PHE A 1 84 ? 12.355 12.832 -9.051 1.00 78.19 84 PHE A CA 1
ATOM 637 C C . PHE A 1 84 ? 13.716 13.447 -8.698 1.00 78.19 84 PHE A C 1
ATOM 639 O O . PHE A 1 84 ? 14.603 13.489 -9.546 1.00 78.19 84 PHE A O 1
ATOM 646 N N . ILE A 1 85 ? 13.912 13.855 -7.440 1.00 76.94 85 ILE A N 1
ATOM 647 C CA . ILE A 1 85 ? 15.192 14.396 -6.959 1.00 76.94 85 ILE A CA 1
ATOM 648 C C . ILE A 1 85 ? 16.300 13.340 -7.064 1.00 76.94 85 ILE A C 1
ATOM 650 O O . ILE A 1 85 ? 17.385 13.641 -7.554 1.00 76.94 85 ILE A O 1
ATOM 654 N N . ALA A 1 86 ? 16.030 12.096 -6.661 1.00 72.12 86 ALA A N 1
ATOM 655 C CA . ALA A 1 86 ? 17.004 11.009 -6.742 1.00 72.12 86 ALA A CA 1
ATOM 656 C C . ALA A 1 86 ? 17.478 10.762 -8.183 1.00 72.12 86 ALA A C 1
ATOM 658 O O . ALA A 1 86 ? 18.673 10.576 -8.414 1.00 72.12 86 ALA A O 1
ATOM 659 N N . TRP A 1 87 ? 16.563 10.826 -9.154 1.00 71.31 87 TRP A N 1
ATOM 660 C CA . TRP A 1 87 ? 16.895 10.672 -10.568 1.00 71.31 87 TRP A CA 1
ATOM 661 C C . TRP A 1 87 ? 17.789 11.801 -11.104 1.00 71.31 87 TRP A C 1
ATOM 663 O O . TRP A 1 87 ? 18.670 11.533 -11.914 1.00 71.31 87 TRP A O 1
ATOM 673 N N . GLN A 1 88 ? 17.617 13.040 -10.628 1.00 73.44 88 GLN A N 1
ATOM 674 C CA . GLN A 1 88 ? 18.478 14.168 -11.021 1.00 73.44 88 GLN A CA 1
ATOM 675 C C . GLN A 1 88 ? 19.924 14.004 -10.531 1.00 73.44 88 GLN A C 1
ATOM 677 O O . GLN A 1 88 ? 20.857 14.420 -11.211 1.0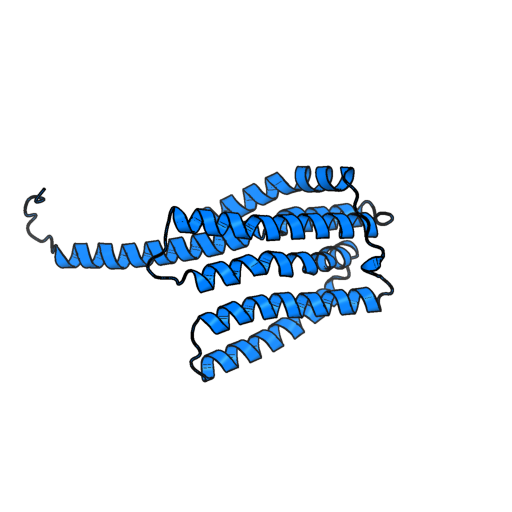0 73.44 88 GLN A O 1
ATOM 682 N N . ILE A 1 89 ? 20.116 13.405 -9.353 1.00 71.94 89 ILE A N 1
ATOM 683 C CA . ILE A 1 89 ? 21.448 13.207 -8.763 1.00 71.94 89 ILE A CA 1
ATOM 684 C C . ILE A 1 89 ? 22.138 11.987 -9.392 1.00 71.94 89 ILE A C 1
ATOM 686 O O . ILE A 1 89 ? 23.333 12.029 -9.678 1.00 71.94 89 ILE A O 1
ATOM 690 N N . TYR A 1 90 ? 21.384 10.909 -9.627 1.00 70.69 90 TYR A N 1
ATOM 691 C CA . TYR A 1 90 ? 21.893 9.647 -10.162 1.00 70.69 90 TYR A CA 1
ATOM 692 C C . TYR A 1 90 ? 21.009 9.135 -11.309 1.00 70.69 90 TYR A C 1
ATOM 694 O O . TYR A 1 90 ? 20.188 8.233 -11.105 1.00 70.69 90 TYR A O 1
ATOM 702 N N . PRO A 1 91 ? 21.164 9.679 -12.529 1.00 66.38 91 PRO A N 1
ATOM 703 C CA . PRO A 1 91 ? 20.426 9.186 -13.680 1.00 66.38 91 PRO A CA 1
ATOM 704 C C . PRO A 1 91 ? 20.896 7.771 -14.033 1.00 66.38 91 PRO A C 1
ATOM 706 O O . PRO A 1 91 ? 22.078 7.516 -14.264 1.00 66.38 91 PRO A O 1
ATOM 709 N N . LEU A 1 92 ? 19.950 6.835 -14.078 1.00 65.50 92 LEU A N 1
ATOM 710 C CA . LEU A 1 92 ? 20.195 5.461 -14.511 1.00 65.50 92 LEU A CA 1
ATOM 711 C C . LEU A 1 92 ? 20.236 5.422 -16.045 1.00 65.50 92 LEU A C 1
ATOM 713 O O . LEU A 1 92 ? 19.267 5.814 -16.691 1.00 65.50 92 LEU A O 1
ATOM 717 N N . SER A 1 93 ? 21.338 4.941 -16.628 1.00 62.03 93 SER A N 1
ATOM 718 C CA . SER A 1 93 ? 21.515 4.855 -18.089 1.00 62.03 93 SER A CA 1
ATOM 719 C C . SER A 1 93 ? 20.629 3.799 -18.752 1.00 62.03 93 SER A C 1
ATOM 721 O O . SER A 1 93 ? 20.257 3.949 -19.912 1.00 62.03 93 SER A O 1
ATOM 723 N N . ASP A 1 94 ? 20.284 2.744 -18.012 1.00 65.69 94 ASP A N 1
ATOM 724 C CA . ASP A 1 94 ? 19.703 1.521 -18.581 1.00 65.69 94 ASP A CA 1
ATOM 725 C C . ASP A 1 94 ? 18.180 1.424 -18.381 1.00 65.69 94 ASP A C 1
ATOM 727 O O . ASP A 1 94 ? 17.518 0.588 -18.995 1.00 65.69 94 ASP A O 1
ATOM 731 N N . ILE A 1 95 ? 17.604 2.270 -17.518 1.00 67.81 95 ILE A N 1
ATOM 732 C CA . ILE A 1 95 ? 16.179 2.245 -17.166 1.00 67.81 95 ILE A CA 1
ATOM 733 C C . ILE A 1 95 ? 15.555 3.594 -17.511 1.00 67.81 95 ILE A C 1
ATOM 735 O O . ILE A 1 95 ? 15.971 4.636 -17.009 1.00 67.81 95 ILE A O 1
ATOM 739 N N . SER A 1 96 ? 14.503 3.565 -18.332 1.00 75.75 96 SER A N 1
ATOM 740 C CA . SER A 1 96 ? 13.740 4.766 -18.673 1.00 75.75 96 SER A CA 1
ATOM 741 C C . SER A 1 96 ? 13.111 5.393 -17.427 1.00 75.75 96 SER A C 1
ATOM 743 O O . SER A 1 96 ? 12.447 4.710 -16.642 1.00 75.75 96 SER A O 1
ATOM 745 N N . TYR A 1 97 ? 13.239 6.716 -17.294 1.00 77.69 97 TYR A N 1
ATOM 746 C CA . TYR A 1 97 ? 12.589 7.499 -16.239 1.00 77.69 97 TYR A CA 1
ATOM 747 C C . TYR A 1 97 ? 11.076 7.233 -16.156 1.00 77.69 97 TYR A C 1
ATOM 749 O O . TYR A 1 97 ? 10.514 7.216 -15.064 1.00 77.69 97 TYR A O 1
ATOM 757 N N . GLN A 1 98 ? 10.422 6.933 -17.286 1.00 78.38 98 GLN A N 1
ATOM 758 C CA . GLN A 1 98 ? 8.994 6.600 -17.333 1.00 78.38 98 GLN A CA 1
ATOM 759 C C . GLN A 1 98 ? 8.632 5.410 -16.432 1.00 78.38 98 GLN A C 1
ATOM 761 O O . GLN A 1 98 ? 7.606 5.443 -15.759 1.00 78.38 98 GLN A O 1
ATOM 766 N N . ILE A 1 99 ? 9.482 4.379 -16.374 1.00 74.56 99 ILE A N 1
ATOM 767 C CA . ILE A 1 99 ? 9.257 3.194 -15.532 1.00 74.56 99 ILE A CA 1
ATOM 768 C C . ILE A 1 99 ? 9.318 3.576 -14.052 1.00 74.56 99 ILE A C 1
ATOM 770 O O . ILE A 1 99 ? 8.452 3.194 -13.268 1.00 74.56 99 ILE A O 1
ATOM 774 N N . ILE A 1 100 ? 10.328 4.362 -13.685 1.00 75.94 100 ILE A N 1
ATOM 775 C CA . ILE A 1 100 ? 10.561 4.808 -12.310 1.00 75.94 100 ILE A CA 1
ATOM 776 C C . ILE A 1 100 ? 9.422 5.727 -11.847 1.00 75.94 100 ILE A C 1
ATOM 778 O O . ILE A 1 100 ? 8.908 5.588 -10.736 1.00 75.94 100 ILE A O 1
ATOM 782 N N . PHE A 1 101 ? 8.981 6.627 -12.726 1.00 81.25 101 PHE A N 1
ATOM 783 C CA . PHE A 1 101 ? 7.858 7.516 -12.474 1.00 81.25 101 PHE A CA 1
ATOM 784 C C . PHE A 1 101 ? 6.559 6.737 -12.253 1.00 81.25 101 PHE A C 1
ATOM 786 O O . PHE A 1 101 ? 5.884 6.972 -11.257 1.00 81.25 101 PHE A O 1
ATOM 793 N N . ILE A 1 102 ? 6.234 5.761 -13.107 1.00 81.88 102 ILE A N 1
ATOM 794 C CA . ILE A 1 102 ? 5.039 4.918 -12.933 1.00 81.88 102 ILE A CA 1
ATOM 795 C C . ILE A 1 102 ? 5.104 4.152 -11.611 1.00 81.88 102 ILE A C 1
ATOM 797 O O . ILE A 1 102 ? 4.132 4.155 -10.855 1.00 81.88 102 ILE A O 1
ATOM 801 N N . LEU A 1 103 ? 6.253 3.550 -11.288 1.00 76.31 103 LEU A N 1
ATOM 802 C CA . LEU A 1 103 ? 6.420 2.837 -10.024 1.00 76.31 103 LEU A CA 1
ATOM 803 C C . LEU A 1 103 ? 6.161 3.743 -8.823 1.00 76.31 103 LEU A C 1
ATOM 805 O O . LEU A 1 103 ? 5.506 3.286 -7.894 1.00 76.31 103 LEU A O 1
ATOM 809 N N . SER A 1 104 ? 6.553 5.020 -8.857 1.00 77.88 104 SER A N 1
ATOM 810 C CA . SER A 1 104 ? 6.316 5.955 -7.746 1.00 77.88 104 SER A CA 1
ATOM 811 C C . SER A 1 104 ? 4.843 6.072 -7.323 1.00 77.88 104 SER A C 1
ATOM 813 O O . SER A 1 104 ? 4.561 6.227 -6.135 1.00 77.88 104 SER A O 1
ATOM 815 N N . PHE A 1 105 ? 3.897 5.892 -8.252 1.00 82.19 105 PHE A N 1
ATOM 816 C CA . PHE A 1 105 ? 2.460 5.929 -7.955 1.00 82.19 105 PHE A CA 1
ATOM 817 C C . PHE A 1 105 ? 1.954 4.706 -7.192 1.00 82.19 105 PHE A C 1
ATOM 819 O O . PHE A 1 105 ? 0.907 4.783 -6.551 1.00 82.19 105 PHE A O 1
ATOM 826 N N . THR A 1 106 ? 2.668 3.579 -7.226 1.00 80.06 106 THR A N 1
ATOM 827 C CA . THR A 1 106 ? 2.239 2.354 -6.529 1.00 80.06 106 THR A CA 1
ATOM 828 C C . THR A 1 106 ? 2.025 2.588 -5.032 1.00 80.06 106 THR A C 1
ATOM 830 O O . THR A 1 106 ? 1.074 2.046 -4.480 1.00 80.06 106 THR A O 1
ATOM 833 N N . GLY A 1 107 ? 2.821 3.455 -4.391 1.00 78.31 107 GLY A N 1
ATOM 834 C CA . GLY A 1 107 ? 2.677 3.777 -2.968 1.00 78.31 107 GLY A CA 1
ATOM 835 C C . GLY A 1 107 ? 1.334 4.428 -2.624 1.00 78.31 107 GLY A C 1
ATOM 836 O O . GLY A 1 107 ? 0.788 4.195 -1.545 1.00 78.31 107 GLY A O 1
ATOM 837 N N . LEU A 1 108 ? 0.740 5.174 -3.561 1.00 83.31 108 LEU A N 1
ATOM 838 C CA . LEU A 1 108 ? -0.602 5.734 -3.388 1.00 83.31 108 LEU A CA 1
ATOM 839 C C . LEU A 1 108 ? -1.663 4.642 -3.394 1.00 83.31 108 LEU A C 1
ATOM 841 O O . LEU A 1 108 ? -2.520 4.622 -2.515 1.00 83.31 108 LEU A O 1
ATOM 845 N N . PHE A 1 109 ? -1.582 3.698 -4.328 1.00 81.81 109 PHE A N 1
ATOM 846 C CA . PHE A 1 109 ? -2.500 2.560 -4.353 1.00 81.81 109 PHE A CA 1
ATOM 847 C C . PHE A 1 109 ? -2.276 1.629 -3.159 1.00 81.81 109 PHE A C 1
ATOM 849 O O . PHE A 1 109 ? -3.236 1.119 -2.592 1.00 81.81 109 PHE A O 1
ATOM 856 N N . GLN A 1 110 ? -1.034 1.484 -2.697 1.00 83.50 110 GLN A N 1
ATOM 857 C CA . GLN A 1 110 ? -0.700 0.683 -1.522 1.00 83.50 110 GLN A CA 1
ATOM 858 C C . GLN A 1 110 ? -1.348 1.237 -0.245 1.00 83.50 110 GLN A C 1
ATOM 860 O O . GLN A 1 110 ? -1.644 0.477 0.673 1.00 83.50 110 GLN A O 1
ATOM 865 N N . SER A 1 111 ? -1.626 2.542 -0.170 1.00 85.06 111 SER A N 1
ATOM 866 C CA . SER A 1 111 ? -2.337 3.118 0.979 1.00 85.06 111 SER A CA 1
ATOM 867 C C . SER A 1 111 ? -3.723 2.503 1.202 1.00 85.06 111 SER A C 1
ATOM 869 O O . SER A 1 111 ? -4.158 2.342 2.343 1.00 85.06 111 SER A O 1
ATOM 871 N N . LEU A 1 112 ? -4.382 2.073 0.123 1.00 85.00 112 LEU A N 1
ATOM 872 C CA . LEU A 1 112 ? -5.719 1.487 0.140 1.00 85.00 112 LEU A CA 1
ATOM 873 C C . LEU A 1 112 ? -5.742 0.090 0.775 1.00 85.00 112 LEU A C 1
ATOM 875 O O . LEU A 1 112 ? -6.782 -0.355 1.260 1.00 85.00 112 LEU A O 1
ATOM 879 N N . THR A 1 113 ? -4.592 -0.581 0.862 1.00 87.44 113 THR A N 1
ATOM 880 C CA . THR A 1 113 ? -4.486 -1.898 1.499 1.00 87.44 113 THR A CA 1
ATOM 881 C C . THR A 1 113 ? -4.513 -1.833 3.028 1.00 87.44 113 THR A C 1
ATOM 883 O O . THR A 1 113 ? -4.489 -2.871 3.675 1.00 87.44 113 THR A O 1
ATOM 886 N N . VAL A 1 114 ? -4.646 -0.644 3.638 1.00 89.94 114 VAL A N 1
ATOM 887 C CA . VAL A 1 114 ? -4.755 -0.443 5.103 1.00 89.94 114 VAL A CA 1
ATOM 888 C C . VAL A 1 114 ? -5.855 -1.281 5.766 1.00 89.94 114 VAL A C 1
ATOM 890 O O . VAL A 1 114 ? -5.752 -1.652 6.932 1.00 89.94 114 VAL A O 1
ATOM 893 N N . VAL A 1 115 ? -6.900 -1.614 5.010 1.00 91.19 115 VAL A N 1
ATOM 894 C CA . VAL A 1 115 ? -8.000 -2.479 5.448 1.00 91.19 115 VAL A CA 1
ATOM 895 C C . VAL A 1 115 ? -7.506 -3.879 5.821 1.00 91.19 115 VAL A C 1
ATOM 897 O O . VAL A 1 115 ? -8.141 -4.554 6.632 1.00 91.19 115 VAL A O 1
ATOM 900 N N . ASP A 1 116 ? -6.365 -4.306 5.277 1.00 91.00 116 ASP A N 1
ATOM 901 C CA . ASP A 1 116 ? -5.767 -5.599 5.577 1.00 91.00 116 ASP A CA 1
ATOM 902 C C . ASP A 1 116 ? -5.531 -5.759 7.090 1.00 91.00 116 ASP A C 1
ATOM 904 O O . ASP A 1 116 ? -6.015 -6.698 7.734 1.00 91.00 116 ASP A O 1
ATOM 908 N N . ALA A 1 117 ? -4.935 -4.724 7.688 1.00 90.12 117 ALA A N 1
ATOM 909 C CA . ALA A 1 117 ? -4.632 -4.660 9.111 1.00 90.12 117 ALA A CA 1
ATOM 910 C C . ALA A 1 117 ? -5.871 -4.862 10.004 1.00 90.12 117 ALA A C 1
ATOM 912 O O . ALA A 1 117 ? -5.765 -5.439 11.086 1.00 90.12 117 ALA A O 1
ATOM 913 N N . TYR A 1 118 ? -7.062 -4.457 9.546 1.00 92.62 118 TYR A N 1
ATOM 914 C CA . TYR A 1 118 ? -8.309 -4.685 10.279 1.00 92.62 118 TYR A CA 1
ATOM 915 C C . TYR A 1 118 ? -8.705 -6.158 10.354 1.00 92.62 118 TYR A C 1
ATOM 917 O O . TYR A 1 118 ? -9.079 -6.650 11.420 1.00 92.62 118 TYR A O 1
ATOM 925 N N . PHE A 1 119 ? -8.647 -6.894 9.245 1.00 91.94 119 PHE A N 1
ATOM 926 C CA . PHE A 1 119 ? -8.994 -8.313 9.317 1.00 91.94 119 PHE A CA 1
ATOM 927 C C . PHE A 1 119 ? -7.903 -9.116 10.023 1.00 91.94 119 PHE A C 1
ATOM 929 O O . PHE A 1 119 ? -8.235 -10.106 10.676 1.00 91.94 119 PHE A O 1
ATOM 936 N N . GLN A 1 120 ? -6.641 -8.685 9.949 1.00 91.19 120 GLN A N 1
ATOM 937 C CA . GLN A 1 120 ? -5.557 -9.276 10.732 1.00 91.19 120 GLN A CA 1
ATOM 938 C C . GLN A 1 120 ? -5.767 -9.084 12.242 1.00 91.19 120 GLN A C 1
ATOM 940 O O . GLN A 1 120 ? -5.676 -10.060 12.986 1.00 91.19 120 GLN A O 1
ATOM 945 N N . SER A 1 121 ? -6.136 -7.882 12.707 1.00 92.12 121 SER A N 1
ATOM 946 C CA . SER A 1 121 ? -6.374 -7.616 14.140 1.00 92.12 121 SER A CA 1
ATOM 947 C C . SER A 1 121 ? -7.550 -8.404 14.725 1.00 92.12 121 SER A C 1
ATOM 949 O O . SER A 1 121 ? -7.603 -8.662 15.926 1.00 92.12 121 SER A O 1
ATOM 951 N N . GLU A 1 122 ? -8.494 -8.792 13.868 1.00 90.88 122 GLU A N 1
ATOM 952 C CA . GLU A 1 122 ? -9.687 -9.573 14.205 1.00 90.88 122 GLU A CA 1
ATOM 953 C C . GLU A 1 122 ? -9.500 -11.090 14.024 1.00 90.88 122 GLU A C 1
ATOM 955 O O . GLU A 1 122 ? -10.472 -11.839 14.132 1.00 90.88 122 GLU A O 1
ATOM 960 N N . VAL A 1 123 ? -8.288 -11.560 13.693 1.00 89.88 123 VAL A N 1
ATOM 961 C CA . VAL A 1 123 ? -7.988 -12.981 13.403 1.00 89.88 123 VAL A CA 1
ATOM 962 C C . VAL A 1 123 ? -8.868 -13.534 12.262 1.00 89.88 123 VAL A C 1
ATOM 964 O O . VAL A 1 123 ? -9.223 -14.709 12.183 1.00 89.88 123 VAL A O 1
ATOM 967 N N . LYS A 1 124 ? -9.250 -12.655 11.330 1.00 91.31 124 LYS A N 1
ATOM 968 C CA . LYS A 1 124 ? -10.123 -12.928 10.179 1.00 91.31 124 LYS A CA 1
ATOM 969 C C . LYS A 1 124 ? -9.347 -12.907 8.857 1.00 91.31 124 LYS A C 1
ATOM 971 O O . LYS A 1 124 ? -9.947 -12.709 7.798 1.00 91.31 124 LYS A O 1
ATOM 976 N N . SER A 1 125 ? -8.043 -13.193 8.896 1.00 89.62 125 SER A N 1
ATOM 977 C CA . SER A 1 125 ? -7.133 -13.201 7.736 1.00 89.62 125 SER A CA 1
ATOM 978 C C . SER A 1 125 ? -7.584 -14.115 6.590 1.00 89.62 125 SER A C 1
ATOM 980 O O . SER A 1 125 ? -7.182 -13.905 5.450 1.00 89.62 125 SER A O 1
ATOM 982 N N . LYS A 1 126 ? -8.492 -15.073 6.840 1.00 93.06 126 LYS A N 1
ATOM 983 C CA . LYS A 1 126 ? -9.098 -15.915 5.792 1.00 93.06 126 LYS A CA 1
ATOM 984 C C . LYS A 1 126 ? -9.737 -15.115 4.652 1.00 93.06 126 LYS A C 1
ATOM 986 O O . LYS A 1 126 ? -9.657 -15.533 3.504 1.00 93.06 126 LYS A O 1
ATOM 991 N N . TYR A 1 127 ? -10.365 -13.975 4.952 1.00 90.94 127 TYR A N 1
ATOM 992 C CA . TYR A 1 127 ? -11.029 -13.162 3.927 1.00 90.94 127 TYR A CA 1
ATOM 993 C C . TYR A 1 127 ? -10.016 -12.472 3.017 1.00 90.94 127 TYR A C 1
ATOM 995 O O . TYR A 1 127 ? -10.210 -12.377 1.811 1.00 90.94 127 TYR A O 1
ATOM 1003 N N . ILE A 1 128 ? -8.912 -12.036 3.609 1.00 91.19 128 ILE A N 1
ATOM 1004 C CA . ILE A 1 128 ? -7.808 -11.400 2.904 1.00 91.19 128 ILE A CA 1
ATOM 1005 C C . ILE A 1 128 ? -7.094 -12.406 2.028 1.00 91.19 128 ILE A C 1
ATOM 1007 O O . ILE A 1 128 ? -6.889 -12.152 0.848 1.00 91.19 128 ILE A O 1
ATOM 1011 N N . MET A 1 129 ? -6.803 -13.580 2.582 1.00 93.12 129 MET A N 1
ATOM 1012 C CA . MET A 1 129 ? -6.190 -14.675 1.847 1.00 93.12 129 MET A CA 1
ATOM 1013 C C . MET A 1 129 ? -7.013 -15.047 0.605 1.00 93.12 129 MET A C 1
ATOM 1015 O O . MET A 1 129 ? -6.444 -15.239 -0.463 1.00 93.12 129 MET A O 1
ATOM 1019 N N . GLN A 1 130 ? -8.348 -15.090 0.700 1.00 93.19 130 GLN A N 1
ATOM 1020 C CA . GLN A 1 130 ? -9.213 -15.340 -0.461 1.00 93.19 130 GLN A CA 1
ATOM 1021 C C . GLN A 1 130 ? -9.051 -14.273 -1.553 1.00 93.19 130 GLN A C 1
ATOM 1023 O O . GLN A 1 130 ? -8.907 -14.621 -2.724 1.00 93.19 130 GLN A O 1
ATOM 1028 N N . VAL A 1 131 ? -9.028 -12.987 -1.180 1.00 94.75 131 VAL A N 1
ATOM 1029 C CA . VAL A 1 131 ? -8.791 -11.884 -2.130 1.00 94.75 131 VAL A CA 1
ATOM 1030 C C . VAL A 1 131 ? -7.402 -11.983 -2.746 1.00 94.75 131 VAL A C 1
ATOM 1032 O O . VAL A 1 131 ? -7.274 -11.836 -3.956 1.00 94.75 131 VAL A O 1
ATOM 1035 N N . GLN A 1 132 ? -6.377 -12.269 -1.943 1.00 93.19 132 GLN A N 1
ATOM 1036 C CA . GLN A 1 132 ? -5.003 -12.404 -2.418 1.00 93.19 132 GLN A CA 1
ATOM 1037 C C . GLN A 1 132 ? -4.852 -13.560 -3.400 1.00 93.19 132 GLN A C 1
ATOM 1039 O O . GLN A 1 132 ? -4.255 -13.379 -4.453 1.00 93.19 132 GLN A O 1
ATOM 1044 N N . ILE A 1 133 ? -5.418 -14.732 -3.103 1.00 95.50 133 ILE A N 1
ATOM 1045 C CA . ILE A 1 133 ? -5.352 -15.891 -3.999 1.00 95.50 133 ILE A CA 1
ATOM 1046 C C . ILE A 1 133 ? -6.024 -15.565 -5.335 1.00 95.50 133 ILE A C 1
ATOM 1048 O O . ILE A 1 133 ? -5.412 -15.744 -6.384 1.00 95.50 133 ILE A O 1
ATOM 1052 N N . ILE A 1 134 ? -7.254 -15.045 -5.310 1.00 95.88 134 ILE A N 1
ATOM 1053 C CA . ILE A 1 134 ? -7.994 -14.709 -6.535 1.00 95.88 134 ILE A CA 1
ATOM 1054 C C . ILE A 1 134 ? -7.272 -13.600 -7.311 1.00 95.88 134 ILE A C 1
ATOM 1056 O O . ILE A 1 134 ? -7.083 -13.717 -8.520 1.00 95.88 134 ILE A O 1
ATOM 1060 N N . GLY A 1 135 ? -6.825 -12.552 -6.619 1.00 94.19 135 GLY A N 1
ATOM 1061 C CA . GLY A 1 135 ? -6.105 -11.432 -7.217 1.00 94.19 135 GLY A CA 1
ATOM 1062 C C . GLY A 1 135 ? -4.791 -11.864 -7.863 1.00 94.19 135 GLY A C 1
ATOM 1063 O O . GLY A 1 135 ? -4.522 -11.507 -9.007 1.00 94.19 135 GLY A O 1
ATOM 1064 N N . ASN A 1 136 ? -4.016 -12.709 -7.183 1.00 90.19 136 ASN A N 1
ATOM 1065 C CA . ASN A 1 136 ? -2.760 -13.241 -7.704 1.00 90.19 136 ASN A CA 1
ATOM 1066 C C . ASN A 1 136 ? -2.976 -14.194 -8.885 1.00 90.19 136 ASN A C 1
ATOM 1068 O O . ASN A 1 136 ? -2.165 -14.192 -9.805 1.00 90.19 136 ASN A O 1
ATOM 1072 N N . LEU A 1 137 ? -4.063 -14.972 -8.908 1.00 96.00 137 LEU A N 1
ATOM 1073 C CA . LEU A 1 137 ? -4.411 -15.807 -10.063 1.00 96.00 137 LEU A CA 1
ATOM 1074 C C . LEU A 1 137 ? -4.770 -14.959 -11.289 1.00 96.00 137 LEU A C 1
ATOM 1076 O O . LEU A 1 137 ? -4.278 -15.225 -12.385 1.00 96.00 137 LEU A O 1
ATOM 1080 N N . ILE A 1 138 ? -5.577 -13.909 -11.107 1.00 96.00 138 ILE A N 1
ATOM 1081 C CA . ILE A 1 138 ? -5.911 -12.959 -12.180 1.00 96.00 138 ILE A CA 1
ATOM 1082 C C . ILE A 1 138 ? -4.640 -12.246 -12.664 1.00 96.00 138 ILE A C 1
ATOM 1084 O O . ILE A 1 138 ? -4.390 -12.180 -13.866 1.00 96.00 138 ILE A O 1
ATOM 1088 N N . SER A 1 139 ? -3.802 -11.773 -11.740 1.00 88.19 139 SER A N 1
ATOM 1089 C CA . SER A 1 139 ? -2.500 -11.165 -12.035 1.00 88.19 139 SER A CA 1
ATOM 1090 C C . SER A 1 139 ? -1.594 -12.098 -12.837 1.00 88.19 139 SER A C 1
ATOM 1092 O O . SER A 1 139 ? -1.005 -11.693 -13.841 1.00 88.19 139 SER A O 1
ATOM 1094 N N . ALA A 1 140 ? -1.509 -13.366 -12.430 1.00 87.56 140 ALA A N 1
ATOM 1095 C CA . ALA A 1 140 ? -0.718 -14.373 -13.118 1.00 87.56 140 ALA A CA 1
ATOM 1096 C C . ALA A 1 140 ? -1.220 -14.589 -14.549 1.00 87.56 140 ALA A C 1
ATOM 1098 O O . ALA A 1 140 ? -0.404 -14.624 -15.466 1.00 87.56 140 ALA A O 1
ATOM 1099 N N . ALA A 1 141 ? -2.537 -14.652 -14.768 1.00 92.56 141 ALA A N 1
ATOM 1100 C CA . ALA A 1 141 ? -3.113 -14.764 -16.108 1.00 92.56 141 ALA A CA 1
ATOM 1101 C C . ALA A 1 141 ? -2.785 -13.543 -16.990 1.00 92.56 141 ALA A C 1
ATOM 1103 O O . ALA A 1 141 ? -2.400 -13.704 -18.152 1.00 92.56 141 ALA A O 1
ATOM 1104 N N . VAL A 1 142 ? -2.863 -12.327 -16.435 1.00 89.19 142 VAL A N 1
ATOM 1105 C CA . VAL A 1 142 ? -2.477 -11.090 -17.137 1.00 89.19 142 VAL A CA 1
ATOM 1106 C C . VAL A 1 142 ? -0.996 -11.128 -17.516 1.00 89.19 142 VAL A C 1
ATOM 1108 O O . VAL A 1 142 ? -0.656 -10.946 -18.684 1.00 89.19 142 VAL A O 1
ATOM 1111 N N . LYS A 1 143 ? -0.105 -11.426 -16.565 1.00 81.38 143 LYS A N 1
ATOM 1112 C CA . LYS A 1 143 ? 1.345 -11.497 -16.810 1.00 81.38 143 LYS A CA 1
ATOM 1113 C C . LYS A 1 143 ? 1.709 -12.602 -17.793 1.00 81.38 143 LYS A C 1
ATOM 1115 O O . LYS A 1 143 ? 2.557 -12.388 -18.650 1.00 81.38 143 LYS A O 1
ATOM 1120 N N . PHE A 1 144 ? 1.053 -13.755 -17.714 1.00 85.88 144 PHE A N 1
ATOM 1121 C CA . PHE A 1 144 ? 1.253 -14.844 -18.663 1.00 85.88 144 PHE A CA 1
ATOM 1122 C C . PHE A 1 144 ? 0.863 -14.424 -20.083 1.00 85.88 144 PHE A C 1
ATOM 1124 O O . PHE A 1 144 ? 1.619 -14.658 -21.021 1.00 85.88 144 PHE A O 1
ATOM 1131 N N . THR A 1 145 ? -0.255 -13.709 -20.230 1.00 86.69 145 THR A N 1
ATOM 1132 C CA . THR A 1 145 ? -0.672 -13.138 -21.520 1.00 86.69 145 THR A CA 1
ATOM 1133 C C . THR A 1 145 ? 0.382 -12.169 -22.063 1.00 86.69 145 THR A C 1
ATOM 1135 O O . THR A 1 145 ? 0.764 -12.291 -23.222 1.00 86.69 145 THR A O 1
ATOM 1138 N N . LEU A 1 146 ? 0.919 -11.277 -21.218 1.00 77.81 146 LEU A N 1
ATOM 1139 C CA . LEU A 1 146 ? 1.986 -10.337 -21.594 1.00 77.81 146 LEU A CA 1
ATOM 1140 C C . LEU A 1 146 ? 3.276 -11.038 -22.050 1.00 77.81 146 LEU A C 1
ATOM 1142 O O . LEU A 1 146 ? 3.960 -10.547 -22.948 1.00 77.81 146 LEU A O 1
ATOM 1146 N N . ILE A 1 147 ? 3.613 -12.178 -21.436 1.00 81.69 147 ILE A N 1
ATOM 1147 C CA . ILE A 1 147 ? 4.764 -13.000 -21.835 1.00 81.69 147 ILE A CA 1
ATOM 1148 C C . ILE A 1 147 ? 4.528 -13.591 -23.227 1.00 81.69 147 ILE A C 1
ATOM 1150 O O . ILE A 1 147 ? 5.398 -13.481 -24.086 1.00 81.69 147 ILE A O 1
ATOM 1154 N N . LEU A 1 148 ? 3.351 -14.174 -23.475 1.00 81.06 148 LEU A N 1
ATOM 1155 C CA . LEU A 1 148 ? 3.024 -14.773 -24.774 1.00 81.06 148 LEU A CA 1
ATOM 1156 C C . LEU A 1 148 ? 3.021 -13.745 -25.911 1.00 81.06 148 LEU A C 1
ATOM 1158 O O . LEU A 1 148 ? 3.411 -14.064 -27.032 1.00 81.06 148 LEU A O 1
ATOM 1162 N N . THR A 1 149 ? 2.621 -12.506 -25.627 1.00 85.12 149 THR A N 1
ATOM 1163 C CA . THR A 1 149 ? 2.640 -11.406 -26.598 1.00 85.12 149 THR A CA 1
ATOM 1164 C C . THR A 1 149 ? 4.006 -10.729 -26.732 1.00 85.12 149 THR A C 1
ATOM 1166 O O . THR A 1 149 ? 4.113 -9.760 -27.481 1.00 85.12 149 THR A O 1
ATOM 1169 N N . ASN A 1 150 ? 5.046 -11.208 -26.033 1.00 84.62 150 ASN A N 1
ATOM 1170 C CA . ASN A 1 150 ? 6.376 -10.586 -25.967 1.00 84.62 150 ASN A CA 1
ATOM 1171 C C . ASN A 1 150 ? 6.306 -9.076 -25.663 1.00 84.62 150 ASN A C 1
ATOM 1173 O O . ASN A 1 150 ? 7.009 -8.263 -26.267 1.00 84.62 150 ASN A O 1
ATOM 1177 N N . SER A 1 151 ? 5.413 -8.683 -24.751 1.00 74.25 151 SER A N 1
ATOM 1178 C CA . SER A 1 151 ? 5.165 -7.274 -24.450 1.00 74.25 151 SER A CA 1
ATOM 1179 C C . SER A 1 151 ? 6.374 -6.606 -23.780 1.00 74.25 151 SER A C 1
ATOM 1181 O O . SER A 1 151 ? 7.082 -7.240 -22.995 1.00 74.25 151 SER A O 1
ATOM 1183 N N . PRO A 1 152 ? 6.615 -5.306 -24.034 1.00 78.31 152 PRO A N 1
ATOM 1184 C CA . PRO A 1 152 ? 7.737 -4.598 -23.432 1.00 78.31 152 PRO A CA 1
ATOM 1185 C C . PRO A 1 152 ? 7.575 -4.446 -21.913 1.00 78.31 152 PRO A C 1
ATOM 1187 O O . PRO A 1 152 ? 6.460 -4.442 -21.382 1.00 78.31 152 PRO A O 1
ATOM 1190 N N . LEU A 1 153 ? 8.702 -4.236 -21.221 1.00 76.69 153 LEU A N 1
ATOM 1191 C CA . LEU A 1 153 ? 8.801 -4.132 -19.755 1.00 76.69 153 LEU A CA 1
ATOM 1192 C C . LEU A 1 153 ? 7.780 -3.163 -19.130 1.00 76.69 153 LEU A C 1
ATOM 1194 O O . LEU A 1 153 ? 7.286 -3.409 -18.032 1.00 76.69 153 LEU A O 1
ATOM 1198 N N . LEU A 1 154 ? 7.421 -2.092 -19.842 1.00 78.44 154 LEU A N 1
ATOM 1199 C CA . LEU A 1 154 ? 6.441 -1.102 -19.395 1.00 78.44 154 LEU A CA 1
ATOM 1200 C C . LEU A 1 154 ? 5.091 -1.728 -18.994 1.00 78.44 154 LEU A C 1
ATOM 1202 O O . LEU A 1 154 ? 4.521 -1.346 -17.975 1.00 78.44 154 LEU A O 1
ATOM 1206 N N . TYR A 1 155 ? 4.599 -2.722 -19.741 1.00 80.50 155 TYR A N 1
ATOM 1207 C CA . TYR A 1 155 ? 3.322 -3.375 -19.426 1.00 80.50 155 TYR A CA 1
ATOM 1208 C C . TYR A 1 155 ? 3.401 -4.232 -18.161 1.00 80.50 155 TYR A C 1
ATOM 1210 O O . TYR A 1 155 ? 2.439 -4.284 -17.397 1.00 80.50 155 TYR A O 1
ATOM 1218 N N . PHE A 1 156 ? 4.554 -4.846 -17.885 1.00 78.19 156 PHE A N 1
ATOM 1219 C CA . PHE A 1 156 ? 4.775 -5.568 -16.630 1.00 78.19 156 PHE A CA 1
ATOM 1220 C C . PHE A 1 156 ? 4.773 -4.616 -15.432 1.00 78.19 156 PHE A C 1
ATOM 1222 O O . PHE A 1 156 ? 4.192 -4.930 -14.395 1.00 78.19 156 PHE A O 1
ATOM 1229 N N . VAL A 1 157 ? 5.346 -3.422 -15.583 1.00 78.50 157 VAL A N 1
ATOM 1230 C CA . VAL A 1 157 ? 5.329 -2.388 -14.538 1.00 78.50 157 VAL A CA 1
ATOM 1231 C C . VAL A 1 157 ? 3.901 -1.910 -14.265 1.00 78.50 157 VAL A C 1
ATOM 1233 O O . VAL A 1 157 ? 3.489 -1.825 -13.110 1.00 78.50 157 VAL A O 1
ATOM 1236 N N . ILE A 1 158 ? 3.111 -1.671 -15.314 1.00 83.56 158 ILE A N 1
ATOM 1237 C CA . ILE A 1 158 ? 1.690 -1.316 -15.181 1.00 83.56 158 ILE A CA 1
ATOM 1238 C C . ILE A 1 158 ? 0.901 -2.457 -14.522 1.00 83.56 158 ILE A C 1
ATOM 1240 O O . ILE A 1 158 ? 0.053 -2.196 -13.668 1.00 83.56 158 ILE A O 1
ATOM 1244 N N . SER A 1 159 ? 1.218 -3.719 -14.843 1.00 84.75 159 SER A N 1
ATOM 1245 C CA . SER A 1 159 ? 0.580 -4.879 -14.206 1.00 84.75 159 SER A CA 1
ATOM 1246 C C . SER A 1 159 ? 0.789 -4.905 -12.687 1.00 84.75 159 SER A C 1
ATOM 1248 O O . SER A 1 159 ? -0.091 -5.342 -11.958 1.00 84.75 159 SER A O 1
ATOM 1250 N N . TYR A 1 160 ? 1.895 -4.352 -12.184 1.00 81.19 160 TYR A N 1
ATOM 1251 C CA . TYR A 1 160 ? 2.150 -4.265 -10.747 1.00 81.19 160 TYR A CA 1
ATOM 1252 C C . TYR A 1 160 ? 1.199 -3.289 -10.035 1.00 81.19 160 TYR A C 1
ATOM 1254 O O . TYR A 1 160 ? 0.700 -3.577 -8.949 1.00 81.19 160 TYR A O 1
ATOM 1262 N N . ILE A 1 161 ? 0.892 -2.144 -10.656 1.00 84.56 161 ILE A N 1
ATOM 1263 C CA . ILE A 1 161 ? -0.134 -1.219 -10.141 1.00 84.56 161 ILE A CA 1
ATOM 1264 C C . ILE A 1 161 ? -1.506 -1.887 -10.187 1.00 84.56 161 ILE A C 1
ATOM 1266 O O . ILE A 1 161 ? -2.280 -1.773 -9.236 1.00 84.56 161 ILE A O 1
ATOM 1270 N N . PHE A 1 162 ? -1.792 -2.602 -11.277 1.00 89.75 162 PHE A N 1
ATOM 1271 C CA . PHE A 1 162 ? -3.026 -3.362 -11.421 1.00 89.75 162 PHE A CA 1
ATOM 1272 C C . PHE A 1 162 ? -3.200 -4.394 -10.297 1.00 89.75 162 PHE A C 1
ATOM 1274 O O . PHE A 1 162 ? -4.299 -4.500 -9.760 1.00 89.75 162 PHE A O 1
ATOM 1281 N N . ASP A 1 163 ? -2.136 -5.079 -9.872 1.00 87.75 163 ASP A N 1
ATOM 1282 C CA . ASP A 1 163 ? -2.186 -6.030 -8.754 1.00 87.75 163 ASP A CA 1
ATOM 1283 C C . ASP A 1 163 ? -2.641 -5.360 -7.456 1.00 87.75 163 ASP A C 1
ATOM 1285 O O . ASP A 1 163 ? -3.590 -5.805 -6.808 1.00 87.75 163 ASP A O 1
ATOM 1289 N N . ILE A 1 16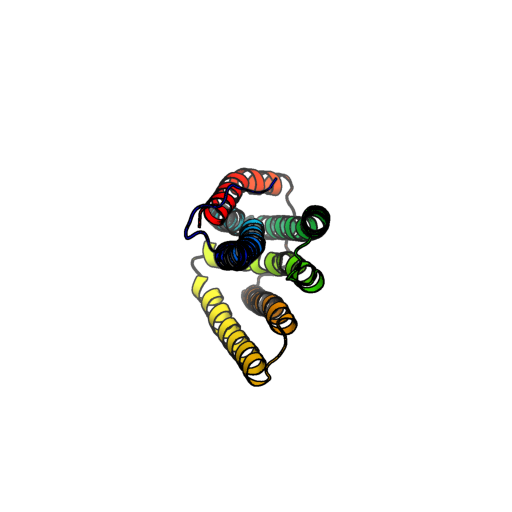4 ? -1.992 -4.251 -7.091 1.00 87.62 164 ILE A N 1
ATOM 1290 C CA . ILE A 1 164 ? -2.319 -3.503 -5.871 1.00 87.62 164 ILE A CA 1
ATOM 1291 C C . ILE A 1 164 ? -3.749 -2.967 -5.955 1.00 87.62 164 ILE A C 1
ATOM 1293 O O . ILE A 1 164 ?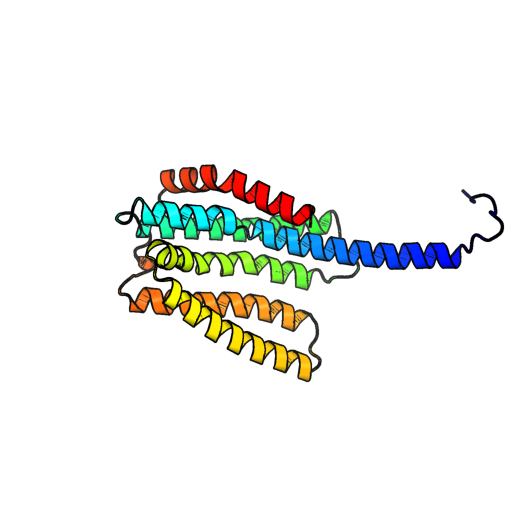 -4.502 -3.033 -4.981 1.00 87.62 164 ILE A O 1
ATOM 1297 N N . PHE A 1 165 ? -4.148 -2.467 -7.122 1.00 90.69 165 PHE A N 1
ATOM 1298 C CA . PHE A 1 165 ? -5.495 -1.970 -7.365 1.00 90.69 165 PHE A CA 1
ATOM 1299 C C . PHE A 1 165 ? -6.551 -3.075 -7.216 1.00 90.69 165 PHE A C 1
ATOM 1301 O O . PHE A 1 165 ? -7.557 -2.882 -6.530 1.00 90.69 165 PHE A O 1
ATOM 1308 N N . LEU A 1 166 ? -6.297 -4.256 -7.781 1.00 93.31 166 LEU A N 1
ATOM 1309 C CA . LEU A 1 166 ? -7.175 -5.420 -7.699 1.00 93.31 166 LEU A CA 1
ATOM 1310 C C . LEU A 1 166 ? -7.346 -5.900 -6.250 1.00 93.31 166 LEU A C 1
ATOM 1312 O O . LEU A 1 166 ? -8.473 -6.129 -5.802 1.00 93.31 166 LEU A O 1
ATOM 1316 N N . LEU A 1 167 ? -6.245 -5.986 -5.495 1.00 92.25 167 LEU A N 1
ATOM 1317 C CA . LEU A 1 167 ? -6.281 -6.298 -4.064 1.00 92.25 167 LEU A CA 1
ATOM 1318 C C . LEU A 1 167 ? -7.070 -5.245 -3.281 1.00 92.25 167 LEU A C 1
ATOM 1320 O O . LEU A 1 167 ? -7.925 -5.598 -2.470 1.00 92.25 167 LEU A O 1
ATOM 1324 N N . SER A 1 168 ? -6.831 -3.962 -3.557 1.00 90.81 168 SER A N 1
ATOM 1325 C CA . SER A 1 168 ? -7.510 -2.849 -2.884 1.00 90.81 168 SER A CA 1
ATOM 1326 C C . SER A 1 168 ? -9.025 -2.911 -3.078 1.00 90.81 168 SER A C 1
ATOM 1328 O O . SER A 1 168 ? -9.776 -2.815 -2.105 1.00 90.81 168 SER A O 1
ATOM 1330 N N . ILE A 1 169 ? -9.489 -3.153 -4.310 1.00 92.19 169 ILE A N 1
ATOM 1331 C CA . ILE A 1 169 ? -10.917 -3.345 -4.602 1.00 92.19 169 ILE A CA 1
ATOM 1332 C C . ILE A 1 169 ? -11.472 -4.530 -3.812 1.00 92.19 169 ILE A C 1
ATOM 1334 O O . ILE A 1 169 ? -12.529 -4.414 -3.188 1.00 92.19 169 ILE A O 1
ATOM 1338 N N . GLY A 1 170 ? -10.772 -5.666 -3.815 1.00 93.31 170 GLY A N 1
ATOM 1339 C CA . GLY A 1 170 ? -11.217 -6.860 -3.102 1.00 93.31 170 GLY A CA 1
ATOM 1340 C C . GLY A 1 170 ? -11.330 -6.632 -1.593 1.00 93.31 170 GLY A C 1
ATOM 1341 O O . GLY A 1 170 ? -12.338 -6.998 -0.984 1.00 93.31 170 GLY A O 1
ATOM 1342 N N . TYR A 1 171 ? -10.345 -5.969 -0.987 1.00 91.94 171 TYR A N 1
ATOM 1343 C CA . TYR A 1 171 ? -10.354 -5.646 0.440 1.00 91.94 171 TYR A CA 1
ATOM 1344 C C . TYR A 1 171 ? -11.503 -4.710 0.808 1.00 91.94 171 TYR A C 1
ATOM 1346 O O . TYR A 1 171 ? -12.245 -5.006 1.750 1.00 91.94 171 TYR A O 1
ATOM 1354 N N . PHE A 1 172 ? -11.715 -3.629 0.051 1.00 91.31 172 PHE A N 1
ATOM 1355 C CA . PHE A 1 172 ? -12.847 -2.731 0.286 1.00 91.31 172 PHE A CA 1
ATOM 1356 C C . PHE A 1 172 ? -14.192 -3.415 0.063 1.00 91.31 172 PHE A C 1
ATOM 1358 O O . PHE A 1 172 ? -15.109 -3.231 0.863 1.00 91.31 172 PHE A O 1
ATOM 1365 N N . GLY A 1 173 ? -14.307 -4.254 -0.968 1.00 91.25 173 GLY A N 1
ATOM 1366 C CA . GLY A 1 173 ? -15.515 -5.028 -1.234 1.00 91.25 173 GLY A CA 1
ATOM 1367 C C . GLY A 1 173 ? -15.898 -5.911 -0.046 1.00 91.25 173 GLY A C 1
ATOM 1368 O O . GLY A 1 173 ? -17.054 -5.917 0.380 1.00 91.25 173 GLY A O 1
ATOM 1369 N N . ILE A 1 174 ? -14.934 -6.618 0.553 1.00 92.81 174 ILE A N 1
ATOM 1370 C CA . ILE A 1 174 ? -15.189 -7.420 1.758 1.00 92.81 174 ILE A CA 1
ATOM 1371 C C . ILE A 1 174 ? -15.498 -6.528 2.962 1.00 92.81 174 ILE A C 1
ATOM 1373 O O . ILE A 1 174 ? -16.421 -6.834 3.718 1.00 92.81 174 ILE A O 1
ATOM 1377 N N . TYR A 1 175 ? -14.768 -5.430 3.142 1.00 91.56 175 TYR A N 1
ATOM 1378 C CA . TYR A 1 175 ? -14.984 -4.492 4.244 1.00 91.56 175 TYR A CA 1
ATOM 1379 C C . TYR A 1 175 ? -16.412 -3.937 4.252 1.00 91.56 175 TYR A C 1
ATOM 1381 O O . TYR A 1 175 ? -17.099 -4.016 5.274 1.00 91.56 175 TYR A O 1
ATOM 1389 N N . GLN A 1 176 ? -16.904 -3.508 3.088 1.00 90.00 176 GLN A N 1
ATOM 1390 C CA . GLN A 1 176 ? -18.265 -3.009 2.922 1.00 90.00 176 GLN A CA 1
ATOM 1391 C C . GLN A 1 176 ? -19.313 -4.108 3.144 1.00 90.00 176 GLN A C 1
ATOM 1393 O O . GLN A 1 176 ? -20.294 -3.900 3.859 1.00 90.00 176 GLN A O 1
ATOM 1398 N N . ARG A 1 177 ? -19.075 -5.322 2.624 1.00 89.00 177 ARG A N 1
ATOM 1399 C CA . ARG A 1 177 ? -19.958 -6.487 2.839 1.00 89.00 177 ARG A CA 1
ATOM 1400 C C . ARG A 1 177 ? -20.049 -6.924 4.301 1.00 89.00 177 ARG A C 1
ATOM 1402 O O . ARG A 1 177 ? -21.013 -7.585 4.675 1.00 89.00 177 ARG A O 1
ATOM 1409 N N . LYS A 1 178 ? -19.075 -6.569 5.142 1.00 87.88 178 LYS A N 1
ATOM 1410 C CA . LYS A 1 178 ? -19.098 -6.816 6.593 1.00 87.88 178 LYS A CA 1
ATOM 1411 C C . LYS A 1 178 ? -19.745 -5.678 7.393 1.00 87.88 178 LYS A C 1
ATOM 1413 O O . LYS A 1 178 ? -19.590 -5.636 8.613 1.00 87.88 178 LYS A O 1
ATOM 1418 N N . GLY A 1 179 ? -20.480 -4.782 6.729 1.00 83.44 179 GLY A N 1
ATOM 1419 C CA . GLY A 1 179 ? -21.232 -3.702 7.373 1.00 83.44 179 GLY A CA 1
ATOM 1420 C C . GLY A 1 179 ? -20.342 -2.578 7.901 1.00 83.44 179 GLY A C 1
ATOM 1421 O O . GLY A 1 179 ? -20.715 -1.888 8.849 1.00 83.44 179 GLY A O 1
ATOM 1422 N N . ARG A 1 180 ? -19.138 -2.421 7.341 1.00 86.88 180 ARG A N 1
ATOM 1423 C CA . ARG A 1 180 ? -18.213 -1.332 7.670 1.00 86.88 180 ARG A CA 1
ATOM 1424 C C . ARG A 1 180 ? -18.159 -0.351 6.512 1.00 86.88 180 ARG A C 1
ATOM 1426 O O . ARG A 1 180 ? -18.321 -0.750 5.370 1.00 86.88 180 ARG A O 1
ATOM 1433 N N . SER A 1 181 ? -17.955 0.924 6.806 1.00 86.44 181 SER A N 1
ATOM 1434 C CA . SER A 1 181 ? -17.933 1.977 5.794 1.00 86.44 181 SER A CA 1
ATOM 1435 C C . SER A 1 181 ? -16.645 2.769 5.910 1.00 86.44 181 SER A C 1
ATOM 1437 O O . SER A 1 181 ? -16.285 3.206 7.002 1.00 86.44 181 SER A O 1
ATOM 1439 N N . ILE A 1 182 ? -15.976 2.973 4.778 1.00 85.38 182 ILE A N 1
ATOM 1440 C CA . ILE A 1 182 ? -14.801 3.849 4.678 1.00 85.38 182 ILE A CA 1
ATOM 1441 C C . ILE A 1 182 ? -15.163 5.324 4.883 1.00 85.38 182 ILE A C 1
ATOM 1443 O O . ILE A 1 182 ? -14.322 6.117 5.284 1.00 85.38 182 ILE A O 1
ATOM 1447 N N . PHE A 1 183 ? -16.430 5.692 4.672 1.00 83.75 183 PHE A N 1
ATOM 1448 C CA . PHE A 1 183 ? -16.908 7.065 4.851 1.00 83.75 183 PHE A CA 1
ATOM 1449 C C . PHE A 1 183 ? -17.010 7.480 6.322 1.00 83.75 183 PHE A C 1
ATOM 1451 O O . PHE A 1 183 ? -17.074 8.666 6.620 1.00 83.75 183 PHE A O 1
ATOM 1458 N N . ASN A 1 184 ? -16.992 6.514 7.245 1.00 88.62 184 ASN A N 1
ATOM 1459 C CA . ASN A 1 184 ? -17.014 6.788 8.683 1.00 88.62 184 ASN A CA 1
ATOM 1460 C C . ASN A 1 184 ? -15.607 7.026 9.252 1.00 88.62 184 ASN A C 1
ATOM 1462 O O . ASN A 1 184 ? -15.454 7.218 10.458 1.00 88.62 184 ASN A O 1
ATOM 1466 N N . TRP A 1 185 ? -14.571 6.945 8.415 1.00 92.00 185 TRP A N 1
ATOM 1467 C CA . TRP A 1 185 ? -13.195 7.098 8.857 1.00 92.00 185 TRP A CA 1
ATOM 1468 C C . TRP A 1 185 ? -12.916 8.529 9.302 1.00 92.00 185 TRP A C 1
ATOM 1470 O O . TRP A 1 185 ? -13.255 9.497 8.626 1.00 92.00 185 TRP A O 1
ATOM 1480 N N . GLY A 1 186 ? -12.273 8.643 10.461 1.00 92.12 186 GLY A N 1
ATOM 1481 C CA . GLY A 1 186 ? -11.883 9.915 11.054 1.00 92.12 186 GLY A CA 1
ATOM 1482 C C . GLY A 1 186 ? -10.369 10.052 11.127 1.00 92.12 186 GLY A C 1
ATOM 1483 O O . GLY A 1 186 ? -9.645 9.060 11.217 1.00 92.12 186 GLY A O 1
ATOM 1484 N N . PHE A 1 187 ? -9.892 11.292 11.135 1.00 93.31 187 PHE A N 1
ATOM 1485 C CA . PHE A 1 187 ? -8.490 11.600 11.393 1.00 93.31 187 PHE A CA 1
ATOM 1486 C C . PHE A 1 187 ? -8.286 12.010 12.853 1.00 93.31 187 PHE A C 1
ATOM 1488 O O . PHE A 1 187 ? -9.049 12.813 13.392 1.00 93.31 187 PHE A O 1
ATOM 1495 N N . ASP A 1 188 ? -7.230 11.494 13.481 1.00 93.50 188 ASP A N 1
ATOM 1496 C CA . ASP A 1 188 ? -6.784 11.909 14.808 1.00 93.50 188 ASP A CA 1
ATOM 1497 C C . ASP A 1 188 ? -5.277 12.210 14.789 1.00 93.50 188 ASP A C 1
ATOM 1499 O O . ASP A 1 188 ? -4.438 11.322 14.633 1.00 93.50 188 ASP A O 1
ATOM 1503 N N . GLY A 1 189 ? -4.916 13.484 14.977 1.00 90.62 189 GLY A N 1
ATOM 1504 C CA . GLY A 1 189 ? -3.520 13.927 14.939 1.00 90.62 189 GLY A CA 1
ATOM 1505 C C . GLY A 1 189 ? -2.656 13.390 16.087 1.00 90.62 189 GLY A C 1
ATOM 1506 O O . GLY A 1 189 ? -1.457 13.165 15.900 1.00 90.62 189 GLY A O 1
ATOM 1507 N N . LYS A 1 190 ? -3.239 13.127 17.267 1.00 92.75 190 LYS A N 1
ATOM 1508 C CA . LYS A 1 190 ? -2.505 12.503 18.382 1.00 92.75 190 LYS A CA 1
ATOM 1509 C C . LYS A 1 190 ? -2.184 11.056 18.032 1.00 92.75 190 LYS A C 1
ATOM 1511 O O . LYS A 1 190 ? -1.053 10.611 18.238 1.00 92.75 190 LYS A O 1
ATOM 1516 N N . LEU A 1 191 ? -3.154 10.351 17.450 1.00 89.75 191 LEU A N 1
ATOM 1517 C CA . LEU A 1 191 ? -2.962 8.994 16.958 1.00 89.75 191 LEU A CA 1
ATOM 1518 C C . LEU A 1 191 ? -1.944 8.955 15.811 1.00 89.75 191 LEU A C 1
ATOM 1520 O O . LEU A 1 191 ? -1.090 8.078 15.805 1.00 89.75 191 LEU A O 1
ATOM 1524 N N . ALA A 1 192 ? -1.950 9.935 14.905 1.00 89.81 192 ALA A N 1
ATOM 1525 C CA . ALA A 1 192 ? -0.985 10.019 13.810 1.00 89.81 192 ALA A CA 1
ATOM 1526 C C . ALA A 1 192 ? 0.460 10.095 14.326 1.00 89.81 192 ALA A C 1
ATOM 1528 O O . ALA A 1 192 ? 1.327 9.327 13.905 1.00 89.81 192 ALA A O 1
ATOM 1529 N N . LYS A 1 193 ? 0.707 10.982 15.302 1.00 89.75 193 LYS A N 1
ATOM 1530 C CA . LYS A 1 193 ? 2.019 11.127 15.945 1.00 89.75 193 LYS A CA 1
ATOM 1531 C C . LYS A 1 193 ? 2.430 9.850 16.679 1.00 89.75 193 LYS A C 1
ATOM 1533 O O . LYS A 1 193 ? 3.587 9.449 16.591 1.00 89.75 193 LYS A O 1
ATOM 1538 N N . LYS A 1 194 ? 1.484 9.200 17.365 1.00 90.31 194 LYS A N 1
ATOM 1539 C CA . LYS A 1 194 ? 1.695 7.909 18.035 1.00 90.31 194 LYS A CA 1
ATOM 1540 C C . LYS A 1 194 ? 2.107 6.831 17.024 1.00 90.31 194 LYS A C 1
ATOM 1542 O O . LYS A 1 194 ? 3.165 6.234 17.187 1.00 90.31 194 LYS A O 1
ATOM 1547 N N . LEU A 1 195 ? 1.316 6.629 15.967 1.00 86.88 195 LEU A N 1
ATOM 1548 C CA . LEU A 1 195 ? 1.577 5.648 14.910 1.00 86.88 195 LEU A CA 1
ATOM 1549 C C . LEU A 1 195 ? 2.970 5.859 14.290 1.00 86.88 195 LEU A C 1
ATOM 1551 O O . LEU A 1 195 ? 3.749 4.912 14.210 1.00 86.88 195 LEU A O 1
ATOM 1555 N N . LEU A 1 196 ? 3.329 7.095 13.926 1.00 85.56 196 LEU A N 1
ATOM 1556 C CA . LEU A 1 196 ? 4.651 7.413 13.368 1.00 85.56 196 LEU A CA 1
ATOM 1557 C C . LEU A 1 196 ? 5.794 7.145 14.360 1.00 85.56 196 LEU A C 1
ATOM 1559 O O . LEU A 1 196 ? 6.805 6.555 13.981 1.00 85.56 196 LEU A O 1
ATOM 1563 N N . HIS A 1 197 ? 5.631 7.528 15.630 1.00 85.69 197 HIS A N 1
ATOM 1564 C CA . HIS A 1 197 ? 6.663 7.355 16.657 1.00 85.69 197 HIS A CA 1
ATOM 1565 C C . HIS A 1 197 ? 6.970 5.885 16.980 1.00 85.69 197 HIS A C 1
ATOM 1567 O O . HIS A 1 197 ? 8.098 5.564 17.341 1.00 85.69 197 HIS A O 1
ATOM 1573 N N . TYR A 1 198 ? 6.007 4.979 16.822 1.00 82.81 198 TYR A N 1
ATOM 1574 C CA . TYR A 1 198 ? 6.267 3.548 16.995 1.00 82.81 198 TYR A CA 1
ATOM 1575 C C . TYR A 1 198 ? 6.699 2.848 15.704 1.00 82.81 198 TYR A C 1
ATOM 1577 O O . TYR A 1 198 ? 7.376 1.825 15.768 1.00 82.81 198 TYR A O 1
ATOM 1585 N N . SER A 1 199 ? 6.356 3.403 14.539 1.00 80.25 199 SER A N 1
ATOM 1586 C CA . SER A 1 199 ? 6.646 2.772 13.245 1.00 80.25 199 SER A CA 1
ATOM 1587 C C . SER A 1 199 ? 8.023 3.137 12.681 1.00 80.25 199 SER A C 1
ATOM 1589 O O . SER A 1 199 ? 8.599 2.341 11.944 1.00 80.25 199 SER A O 1
ATOM 1591 N N . TRP A 1 200 ? 8.589 4.305 13.019 1.00 76.62 200 TRP A N 1
ATOM 1592 C CA . TRP A 1 200 ? 9.872 4.750 12.448 1.00 76.62 200 TRP A CA 1
ATOM 1593 C C . TRP A 1 200 ? 11.073 3.812 12.701 1.00 76.62 200 TRP A C 1
ATOM 1595 O O . TRP A 1 200 ? 11.856 3.646 11.763 1.00 76.62 200 TRP A O 1
ATOM 1605 N N . PRO A 1 201 ? 11.237 3.118 13.853 1.00 80.62 201 PRO A N 1
ATOM 1606 C CA . PRO A 1 201 ? 12.375 2.215 14.044 1.00 80.62 201 PRO A CA 1
ATOM 1607 C C . PRO A 1 201 ? 12.254 0.963 13.168 1.00 80.62 201 PRO A C 1
ATOM 1609 O O . PRO A 1 201 ? 13.246 0.471 12.635 1.00 80.62 201 PRO A O 1
ATOM 1612 N N . LEU A 1 202 ? 11.024 0.475 12.970 1.00 74.88 202 LEU A N 1
ATOM 1613 C CA . LEU A 1 202 ? 10.724 -0.642 12.072 1.00 74.88 202 LEU A CA 1
ATOM 1614 C C . LEU A 1 202 ? 10.975 -0.275 10.608 1.00 74.88 202 LEU A C 1
ATOM 1616 O O . LEU A 1 202 ? 11.493 -1.097 9.858 1.00 74.88 202 LEU A O 1
ATOM 1620 N N . ILE A 1 203 ? 10.662 0.961 10.209 1.00 73.62 203 ILE A N 1
ATOM 1621 C CA . ILE A 1 203 ? 10.977 1.466 8.866 1.00 73.62 203 ILE A CA 1
ATOM 1622 C C . ILE A 1 203 ? 12.497 1.477 8.651 1.00 73.62 203 ILE A C 1
ATOM 1624 O O . ILE A 1 203 ? 12.973 0.943 7.651 1.00 73.62 203 ILE A O 1
ATOM 1628 N N . ILE A 1 204 ? 13.269 2.001 9.613 1.00 73.06 204 ILE A N 1
ATOM 1629 C CA . ILE A 1 204 ? 14.742 1.988 9.548 1.00 73.06 204 ILE A CA 1
ATOM 1630 C C . ILE A 1 204 ? 15.269 0.553 9.462 1.00 73.06 204 ILE A C 1
ATOM 1632 O O . ILE A 1 204 ? 16.135 0.269 8.638 1.00 73.06 204 ILE A O 1
ATOM 1636 N N . SER A 1 205 ? 14.724 -0.365 10.264 1.00 73.75 205 SER A N 1
ATOM 1637 C CA . SER A 1 205 ? 15.090 -1.783 10.207 1.00 73.75 205 SER A CA 1
ATOM 1638 C C . SER A 1 205 ? 14.824 -2.386 8.822 1.00 73.75 205 SER A C 1
ATOM 1640 O O . SER A 1 205 ? 15.709 -3.031 8.262 1.00 73.75 205 SER A O 1
ATOM 1642 N N . GLY A 1 206 ? 13.661 -2.111 8.224 1.00 67.62 206 GLY A N 1
ATOM 1643 C CA . GLY A 1 206 ? 13.311 -2.577 6.881 1.00 67.62 206 GLY A CA 1
ATOM 1644 C C . GLY A 1 206 ? 14.252 -2.054 5.792 1.00 67.62 206 GLY A C 1
ATOM 1645 O O . GLY A 1 206 ? 14.662 -2.820 4.916 1.00 67.62 206 GLY A O 1
ATOM 1646 N N . ILE A 1 207 ? 14.650 -0.780 5.872 1.00 68.69 207 ILE A N 1
ATOM 1647 C CA . ILE A 1 207 ? 15.647 -0.185 4.967 1.00 68.69 207 ILE A CA 1
ATOM 1648 C C . ILE A 1 207 ? 17.000 -0.885 5.137 1.00 68.69 207 ILE A C 1
ATOM 1650 O O . ILE A 1 207 ? 17.607 -1.285 4.148 1.00 68.69 207 ILE A O 1
ATOM 1654 N N . MET A 1 208 ? 17.457 -1.091 6.376 1.00 67.50 208 MET A N 1
ATOM 1655 C CA . MET A 1 208 ? 18.751 -1.728 6.649 1.00 67.50 208 MET A CA 1
ATOM 1656 C C . MET A 1 208 ? 18.815 -3.161 6.120 1.00 67.50 208 MET A C 1
ATOM 1658 O O . MET A 1 208 ? 19.799 -3.528 5.481 1.00 67.50 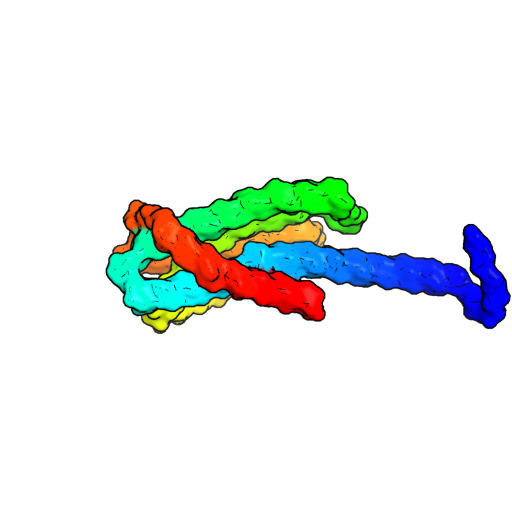208 MET A O 1
ATOM 1662 N N . VAL A 1 209 ? 17.756 -3.955 6.309 1.00 66.69 209 VAL A N 1
ATOM 1663 C CA . VAL A 1 209 ? 17.677 -5.312 5.739 1.00 66.69 209 VAL A CA 1
ATOM 1664 C C . VAL A 1 209 ? 17.711 -5.265 4.212 1.00 66.69 209 VAL A C 1
ATOM 1666 O O . VAL A 1 209 ? 18.409 -6.059 3.591 1.00 66.69 209 VAL A O 1
ATOM 1669 N N . SER A 1 210 ? 17.004 -4.309 3.608 1.00 59.62 210 SER A N 1
ATOM 1670 C CA . SER A 1 210 ? 16.930 -4.152 2.151 1.00 59.62 210 SER A CA 1
ATOM 1671 C C . SER A 1 210 ? 18.256 -3.724 1.513 1.00 59.62 210 SER A C 1
ATOM 1673 O O . SER A 1 210 ? 18.487 -4.022 0.345 1.00 59.62 210 SER A O 1
ATOM 1675 N N . VAL A 1 211 ? 19.108 -3.014 2.258 1.00 61.03 211 VAL A N 1
ATOM 1676 C CA . VAL A 1 211 ? 20.471 -2.649 1.835 1.00 61.03 211 VAL A CA 1
ATOM 1677 C C . VAL A 1 211 ? 21.451 -3.803 2.060 1.00 61.03 211 VAL A C 1
ATOM 1679 O O . VAL A 1 211 ? 22.392 -3.963 1.288 1.00 61.03 211 VAL A O 1
ATOM 1682 N N . TYR A 1 212 ? 21.249 -4.583 3.123 1.00 59.28 212 TYR A N 1
ATOM 1683 C CA . TYR A 1 212 ? 22.123 -5.697 3.484 1.00 59.28 212 TYR A CA 1
ATOM 1684 C C . TYR A 1 212 ? 21.952 -6.923 2.572 1.00 59.28 212 TYR A C 1
ATOM 1686 O O . TYR A 1 212 ? 22.947 -7.553 2.212 1.00 59.28 212 TYR A O 1
ATOM 1694 N N . MET A 1 213 ? 20.708 -7.269 2.217 1.00 55.69 213 MET A N 1
ATOM 1695 C CA . MET A 1 213 ? 20.373 -8.359 1.284 1.00 55.69 213 MET A CA 1
ATOM 1696 C C . MET A 1 213 ? 20.530 -7.937 -0.173 1.00 55.69 213 MET A C 1
ATOM 1698 O O . MET A 1 213 ? 20.733 -8.814 -1.042 1.00 55.69 213 MET A O 1
#

pLDDT: mean 78.08, std 14.94, range [42.34, 96.0]

Foldseek 3Di:
DDDPDDPPDDVVVVVVCCVVVVVVVLVVVVLLLVLVLVLLLCPVLLLVVLLVCCLVCVVCNLQSLLAQLVLLQVSLVVQQVVLVVVCVVPPRPPDDPVLSNLSSNLSNLSSLCSLCSVCSSVVNNVQLVVQLVVLVVVLVVQVVVCVVVVHDPSVVSVSSSVSSNSSSVSSVVVCVVVVHDNVSHDHDPVSNVVSCVRRVVVSVVSSVVSVVD

Radius of gyration: 21.69 Å; chains: 1; bounding box: 74×30×48 Å

Secondary structure (DSSP, 8-state):
------TT--HHHHHHHHHHHHHHHHHHHHHHHHHHHHHHT-HHHHHHHHHHHHHH-GGGHHHHHHHHHHHHHHHHHHHHHHHHHHHHHS--SSS-HHHHHHHHHHHHHHHGGGHHHHHHHTT-HHHHHHHHHHHHHHHHHHHHHHHHTT--HHHHHHHHHHHHHHHHHHHHHHHHHTT--GGG----HHHHHHHHHHHHHHHHHHHHHHHH-